Protein AF-A0A7X7SCV5-F1 (afdb_monomer)

Structure (mmCIF, N/CA/C/O backbone):
data_AF-A0A7X7SCV5-F1
#
_entry.id   AF-A0A7X7SCV5-F1
#
loop_
_atom_site.group_PDB
_atom_site.id
_atom_site.type_symbol
_atom_site.label_atom_id
_atom_site.label_alt_id
_atom_site.label_comp_id
_atom_site.label_asym_id
_atom_site.label_entity_id
_atom_site.label_seq_id
_atom_site.pdbx_PDB_ins_code
_atom_site.Cartn_x
_atom_site.Cartn_y
_atom_site.Cartn_z
_atom_site.occupancy
_atom_site.B_iso_or_equiv
_atom_site.auth_seq_id
_atom_site.auth_comp_id
_atom_site.auth_asym_id
_atom_site.auth_atom_id
_atom_site.pdbx_PDB_model_num
ATOM 1 N N . MET A 1 1 ? -14.584 -13.475 1.619 1.00 72.88 1 MET A N 1
ATOM 2 C CA . MET A 1 1 ? -13.646 -14.195 2.523 1.00 72.88 1 MET A CA 1
ATOM 3 C C . MET A 1 1 ? -12.379 -13.373 2.553 1.00 72.88 1 MET A C 1
ATOM 5 O O . MET A 1 1 ? -11.887 -13.022 1.484 1.00 72.88 1 MET A O 1
ATOM 9 N N . ALA A 1 2 ? -11.896 -13.037 3.749 1.00 85.56 2 ALA A N 1
ATOM 10 C CA . ALA A 1 2 ? -10.745 -12.159 3.910 1.00 85.56 2 ALA A CA 1
ATOM 11 C C . ALA A 1 2 ? -9.476 -12.761 3.288 1.00 85.56 2 ALA A C 1
ATOM 13 O O . ALA A 1 2 ? -9.179 -13.942 3.472 1.00 85.56 2 ALA A O 1
ATOM 14 N N . LEU A 1 3 ? -8.736 -11.928 2.558 1.00 94.31 3 LEU A N 1
ATOM 15 C CA . LEU A 1 3 ? -7.396 -12.230 2.064 1.00 94.31 3 LEU A CA 1
ATOM 16 C C . LEU A 1 3 ? -6.384 -12.162 3.212 1.00 94.31 3 LEU A C 1
ATOM 18 O O . LEU A 1 3 ? -5.564 -13.065 3.370 1.00 94.31 3 LEU A O 1
ATOM 22 N N . LEU A 1 4 ? -6.481 -11.109 4.027 1.00 96.94 4 LEU A N 1
ATOM 23 C CA . LEU A 1 4 ? -5.632 -10.849 5.186 1.00 96.94 4 LEU A CA 1
ATOM 24 C C . LEU A 1 4 ? -6.510 -10.444 6.373 1.00 96.94 4 LEU A C 1
ATOM 26 O O . LEU A 1 4 ? -7.377 -9.581 6.234 1.00 96.94 4 LEU A O 1
ATOM 30 N N . SER A 1 5 ? -6.281 -11.051 7.532 1.00 97.19 5 SER A N 1
ATOM 31 C CA . SER A 1 5 ? -6.965 -10.725 8.783 1.00 97.19 5 SER A CA 1
ATOM 32 C C . SER A 1 5 ? -5.932 -10.414 9.860 1.00 97.19 5 SER A C 1
ATOM 34 O O . SER A 1 5 ? -5.049 -11.219 10.144 1.00 97.19 5 SER A O 1
ATOM 36 N N . LEU A 1 6 ? -6.029 -9.215 10.418 1.00 97.44 6 LEU A N 1
ATOM 37 C CA . LEU A 1 6 ? -5.270 -8.728 11.561 1.00 97.44 6 LEU A CA 1
ATOM 38 C C . LEU A 1 6 ? -6.205 -8.805 12.766 1.00 97.44 6 LEU A C 1
ATOM 40 O O . LEU A 1 6 ? -7.269 -8.187 12.728 1.00 97.44 6 LEU A O 1
ATOM 44 N N . GLN A 1 7 ? -5.858 -9.569 13.798 1.00 96.88 7 GLN A N 1
ATOM 45 C CA . GLN A 1 7 ? -6.756 -9.859 14.918 1.00 96.88 7 GLN A CA 1
ATOM 46 C C . GLN A 1 7 ? -6.121 -9.435 16.234 1.00 96.88 7 GLN A C 1
ATOM 48 O O . GLN A 1 7 ? -5.096 -9.982 16.631 1.00 96.88 7 GLN A O 1
ATOM 53 N N . GLY A 1 8 ? -6.736 -8.458 16.905 1.00 96.88 8 GLY A N 1
ATOM 54 C CA . GLY A 1 8 ? -6.322 -8.028 18.240 1.00 96.88 8 GLY A CA 1
ATOM 55 C C . GLY A 1 8 ? -4.869 -7.559 18.329 1.00 96.88 8 GLY A C 1
ATOM 56 O O . GLY A 1 8 ? -4.241 -7.763 19.363 1.00 96.88 8 GLY A O 1
ATOM 57 N N . LEU A 1 9 ? -4.323 -6.955 17.266 1.00 97.38 9 LEU A N 1
ATOM 58 C CA . LEU A 1 9 ? -2.904 -6.615 17.206 1.00 97.38 9 LEU A CA 1
ATOM 59 C C . LEU A 1 9 ? -2.513 -5.625 18.301 1.00 97.38 9 LEU A C 1
ATOM 61 O O . LEU A 1 9 ? -3.132 -4.564 18.450 1.00 97.38 9 LEU A O 1
ATOM 65 N N . ARG A 1 10 ? -1.419 -5.937 18.995 1.00 97.12 10 ARG A N 1
ATOM 66 C CA . ARG A 1 10 ? -0.770 -5.039 19.947 1.00 97.12 10 ARG A CA 1
ATOM 67 C C . ARG A 1 10 ? 0.694 -4.846 19.621 1.00 97.12 10 ARG A C 1
ATOM 69 O O . ARG A 1 10 ? 1.432 -5.805 19.414 1.00 97.12 10 ARG A O 1
ATOM 76 N N . VAL A 1 11 ? 1.108 -3.585 19.556 1.00 96.44 11 VAL A N 1
ATOM 77 C CA . VAL A 1 11 ? 2.481 -3.177 19.227 1.00 96.44 11 VAL A CA 1
ATOM 78 C C . VAL A 1 11 ? 2.835 -1.940 20.035 1.00 96.44 11 VAL A C 1
ATOM 80 O O . VAL A 1 11 ? 2.018 -1.029 20.141 1.00 96.44 11 VAL A O 1
ATOM 83 N N . ARG A 1 12 ? 4.055 -1.865 20.565 1.00 94.31 12 ARG A N 1
ATOM 84 C CA . ARG A 1 12 ? 4.610 -0.669 21.218 1.00 94.31 12 ARG A CA 1
ATOM 85 C C . ARG A 1 12 ? 6.096 -0.535 20.894 1.00 94.31 12 ARG A C 1
ATOM 87 O O . ARG A 1 12 ? 6.737 -1.487 20.467 1.00 94.31 12 ARG A O 1
ATOM 94 N N . PHE A 1 13 ? 6.644 0.652 21.123 1.00 89.50 13 PHE A N 1
ATOM 95 C CA . PHE A 1 13 ? 8.082 0.920 21.020 1.00 89.50 13 PHE A CA 1
ATOM 96 C C . PHE A 1 13 ? 8.557 1.589 22.309 1.00 89.50 13 PHE A C 1
ATOM 98 O O . PHE A 1 13 ? 8.974 2.745 22.316 1.00 89.50 13 PHE A O 1
ATOM 105 N N . GLY A 1 14 ? 8.408 0.866 23.421 1.00 84.50 14 GLY A N 1
ATOM 106 C CA . GLY A 1 14 ? 8.465 1.461 24.755 1.00 84.50 14 GLY A CA 1
ATOM 107 C C . GLY A 1 14 ? 7.261 2.375 25.032 1.00 84.50 14 GLY A C 1
ATOM 108 O O . GLY A 1 14 ? 6.602 2.867 24.119 1.00 84.50 14 GLY A O 1
ATOM 109 N N . GLY A 1 15 ? 6.945 2.587 26.309 1.00 85.50 15 GLY A N 1
ATOM 110 C CA . GLY A 1 15 ? 5.800 3.414 26.700 1.00 85.50 15 GLY A CA 1
ATOM 111 C C . GLY A 1 15 ? 4.434 2.791 26.346 1.00 85.50 15 GLY A C 1
ATOM 112 O O . GLY A 1 15 ? 4.292 1.566 26.440 1.00 85.50 15 GLY A O 1
ATOM 113 N N . PRO A 1 16 ? 3.411 3.612 26.021 1.00 89.25 16 PRO A N 1
ATOM 114 C CA . PRO A 1 16 ? 2.053 3.136 25.763 1.00 89.25 16 PRO A CA 1
ATOM 115 C C . PRO A 1 16 ? 1.948 2.336 24.458 1.00 89.25 16 PRO A C 1
ATOM 117 O O . PRO A 1 16 ? 2.801 2.420 23.573 1.00 89.25 16 PRO A O 1
ATOM 120 N N . TRP A 1 17 ? 0.867 1.568 24.335 1.00 92.56 17 TRP A N 1
ATOM 121 C CA . TRP A 1 17 ? 0.546 0.821 23.123 1.00 92.56 17 TRP A CA 1
ATOM 122 C C . TRP A 1 17 ? 0.354 1.758 21.929 1.00 92.56 17 TRP A C 1
ATOM 124 O O . TRP A 1 17 ? -0.457 2.680 21.969 1.00 92.56 17 TRP A O 1
ATOM 134 N N . LEU A 1 18 ? 1.109 1.499 20.862 1.00 95.12 18 LEU A N 1
ATOM 135 C CA . LEU A 1 18 ? 0.939 2.156 19.570 1.00 95.12 18 LEU A CA 1
ATOM 136 C C . LEU A 1 18 ? -0.269 1.570 18.833 1.00 95.12 18 LEU A C 1
ATOM 138 O O . LEU A 1 18 ? -1.064 2.307 18.269 1.00 95.12 18 LEU A O 1
ATOM 142 N N . LEU A 1 19 ? -0.401 0.242 18.868 1.00 96.75 19 LEU A N 1
ATOM 143 C CA . LEU A 1 19 ? -1.605 -0.495 18.491 1.00 96.75 19 LEU A CA 1
ATOM 144 C C . LEU A 1 19 ? -2.103 -1.225 19.743 1.00 96.75 19 LEU A C 1
ATOM 146 O O . LEU A 1 19 ? -1.297 -1.875 20.408 1.00 96.75 19 LEU A O 1
ATOM 150 N N . ASP A 1 20 ? -3.393 -1.117 20.060 1.00 96.50 20 ASP A N 1
ATOM 151 C CA . ASP A 1 20 ? -4.034 -1.734 21.229 1.00 96.50 20 ASP A CA 1
ATOM 152 C C . ASP A 1 20 ? -5.317 -2.469 20.817 1.00 96.50 20 ASP A C 1
ATOM 154 O O . ASP A 1 20 ? -6.411 -1.903 20.808 1.00 96.50 20 ASP A O 1
ATOM 158 N N . GLY A 1 21 ? -5.180 -3.742 20.441 1.00 96.06 21 GLY A N 1
ATOM 159 C CA . GLY A 1 21 ? -6.309 -4.569 20.012 1.00 96.06 21 GLY A CA 1
ATOM 160 C C . GLY A 1 21 ? -6.787 -4.257 18.589 1.00 96.06 21 GLY A C 1
ATOM 161 O O . GLY A 1 21 ? -7.9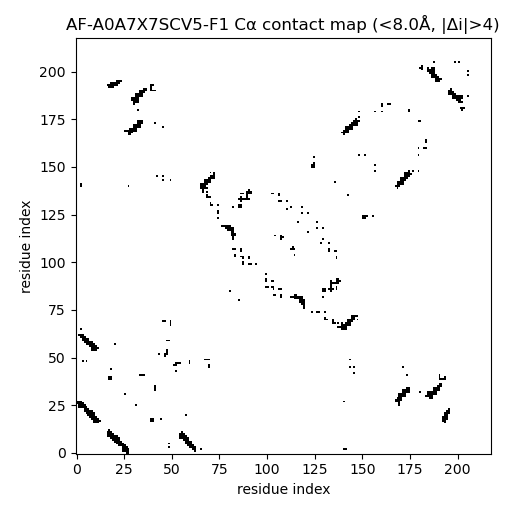44 -4.514 18.248 1.00 96.06 21 GLY A O 1
ATOM 162 N N . ALA A 1 22 ? -5.912 -3.701 17.746 1.00 96.81 22 ALA A N 1
ATOM 163 C CA . ALA A 1 22 ? -6.240 -3.314 16.380 1.00 96.81 22 ALA A CA 1
ATOM 164 C C . ALA A 1 22 ? -6.656 -4.538 15.545 1.00 96.81 22 ALA A C 1
ATOM 166 O O . ALA A 1 22 ? -5.877 -5.470 15.348 1.00 96.81 22 ALA A O 1
ATOM 167 N N . THR A 1 23 ? -7.893 -4.524 15.042 1.00 96.69 23 THR A N 1
ATOM 168 C CA . THR A 1 23 ? -8.464 -5.610 14.235 1.00 96.69 23 THR A CA 1
ATOM 169 C C . THR A 1 23 ? -8.890 -5.085 12.870 1.00 96.69 23 THR A C 1
ATOM 171 O O . THR A 1 23 ? -9.602 -4.085 12.780 1.00 96.69 23 THR A O 1
ATOM 174 N N . LEU A 1 24 ? -8.461 -5.752 11.800 1.00 97.44 24 LEU A N 1
ATOM 175 C CA . LEU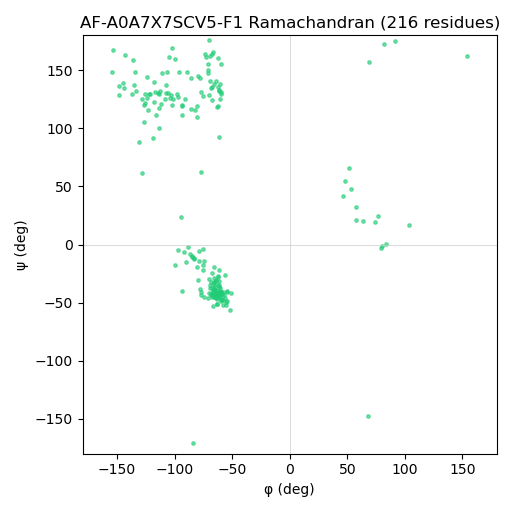 A 1 24 ? -8.760 -5.369 10.423 1.00 97.44 24 LEU A CA 1
ATOM 176 C C . LEU A 1 24 ? -8.839 -6.599 9.524 1.00 97.44 24 LEU A C 1
ATOM 178 O O . LEU A 1 24 ? -7.900 -7.384 9.448 1.00 97.44 24 LEU A O 1
ATOM 182 N N . ASN A 1 25 ? -9.930 -6.710 8.775 1.00 97.31 25 ASN A N 1
ATOM 183 C CA . ASN A 1 25 ? -10.076 -7.688 7.703 1.00 97.31 25 ASN A CA 1
ATOM 184 C C . ASN A 1 25 ? -9.996 -6.972 6.360 1.00 97.31 25 ASN A C 1
ATOM 186 O O . ASN A 1 25 ? -10.704 -5.981 6.164 1.00 97.31 25 ASN A O 1
ATOM 190 N N . ILE A 1 26 ? -9.153 -7.494 5.472 1.00 97.44 26 ILE A N 1
ATOM 191 C CA . ILE A 1 26 ? -8.972 -7.019 4.102 1.00 97.44 26 ILE A CA 1
ATOM 192 C C . ILE A 1 26 ? -9.514 -8.084 3.156 1.00 97.44 26 ILE A C 1
ATOM 194 O O . ILE A 1 26 ? -9.040 -9.225 3.147 1.00 97.44 26 ILE A O 1
ATOM 198 N N . GLU A 1 27 ? -10.495 -7.712 2.349 1.00 96.06 27 GLU A N 1
ATOM 199 C CA . GLU A 1 27 ? -11.122 -8.563 1.344 1.00 96.06 27 GLU A CA 1
ATOM 200 C C . GLU A 1 27 ? -10.668 -8.210 -0.076 1.00 96.06 27 GLU A C 1
ATOM 202 O O . GLU A 1 27 ? -10.131 -7.136 -0.350 1.00 96.06 27 GLU A O 1
ATOM 207 N N . ARG A 1 28 ? -10.869 -9.145 -1.010 1.00 94.50 28 ARG A N 1
ATOM 208 C CA . ARG A 1 28 ? -10.489 -8.958 -2.415 1.00 94.50 28 ARG A CA 1
ATOM 209 C C . ARG A 1 28 ? -11.250 -7.775 -3.023 1.00 94.50 28 ARG A C 1
ATOM 211 O O . ARG A 1 28 ? -12.466 -7.691 -2.892 1.00 94.50 28 ARG A O 1
ATOM 218 N N . GLY A 1 29 ? -10.528 -6.903 -3.725 1.00 94.06 29 GLY A N 1
ATOM 219 C CA . GLY A 1 29 ? -11.090 -5.734 -4.402 1.00 94.06 29 GLY A CA 1
ATOM 220 C C . GLY A 1 29 ? -11.383 -4.539 -3.489 1.00 94.06 29 GLY A C 1
ATOM 221 O O . GLY A 1 29 ? -11.781 -3.488 -3.996 1.00 94.06 29 GLY A O 1
ATOM 222 N N . GLU A 1 30 ? -11.178 -4.655 -2.170 1.00 96.75 30 GLU A N 1
ATOM 223 C CA . GLU A 1 30 ? -11.293 -3.505 -1.271 1.00 96.75 30 GLU A CA 1
ATOM 224 C C . GLU A 1 30 ? -10.158 -2.507 -1.510 1.00 96.75 30 GLU A C 1
ATOM 226 O O . GLU A 1 30 ? -9.000 -2.878 -1.696 1.00 96.75 30 GLU A O 1
ATOM 231 N N . ARG A 1 31 ? -10.489 -1.216 -1.445 1.00 97.88 31 ARG A N 1
ATOM 232 C CA . ARG A 1 31 ? -9.526 -0.114 -1.425 1.00 97.88 31 ARG A CA 1
ATOM 233 C C . ARG A 1 31 ? -9.711 0.638 -0.120 1.00 97.88 31 ARG A C 1
ATOM 235 O O . ARG A 1 31 ? -10.573 1.509 0.001 1.00 97.88 31 ARG A O 1
ATOM 242 N N . ILE A 1 32 ? -8.942 0.228 0.875 1.00 98.31 32 ILE A N 1
ATOM 243 C CA . ILE A 1 32 ? -9.043 0.693 2.251 1.00 98.31 32 ILE A CA 1
ATOM 244 C C . ILE A 1 32 ? -8.075 1.854 2.448 1.00 98.31 32 ILE A C 1
ATOM 246 O O . ILE A 1 32 ? -6.863 1.676 2.321 1.00 98.31 32 ILE A O 1
ATOM 250 N N . CYS A 1 33 ? -8.600 3.027 2.792 1.00 98.06 33 CYS A N 1
ATOM 251 C CA . CYS A 1 33 ? -7.764 4.131 3.247 1.00 98.06 33 CYS A CA 1
ATOM 252 C C . CYS A 1 33 ? -7.626 4.086 4.770 1.00 98.06 33 CYS A C 1
ATOM 254 O O . CYS A 1 33 ? -8.634 4.088 5.477 1.00 98.06 33 CYS A O 1
ATOM 256 N N . LEU A 1 34 ? -6.388 4.064 5.260 1.00 97.81 34 LEU A N 1
ATOM 257 C CA . LEU A 1 34 ? -6.059 4.155 6.675 1.00 97.81 34 LEU A CA 1
ATOM 258 C C . LEU A 1 34 ? -5.787 5.614 7.062 1.00 97.81 34 LEU A C 1
ATOM 260 O O . LEU A 1 34 ? -4.778 6.204 6.668 1.00 97.81 34 LEU A O 1
ATOM 264 N N . LEU A 1 35 ? -6.684 6.174 7.866 1.00 96.31 35 LEU A N 1
ATOM 265 C CA . LEU A 1 35 ? -6.596 7.506 8.451 1.00 96.31 35 LEU A CA 1
ATOM 266 C C . LEU A 1 35 ? -6.100 7.448 9.895 1.00 96.31 35 LEU A C 1
ATOM 268 O O . LEU A 1 35 ? -6.150 6.410 10.544 1.00 96.31 35 LEU A O 1
ATOM 272 N N . GLY A 1 36 ? -5.595 8.578 10.378 1.00 94.50 36 GLY A N 1
ATOM 273 C CA . GLY A 1 36 ? -5.067 8.744 11.731 1.00 94.50 36 GLY A CA 1
ATOM 274 C C . GLY A 1 36 ? -4.032 9.865 11.773 1.00 94.50 36 GLY A C 1
ATOM 275 O O . GLY A 1 36 ? -3.475 10.264 10.739 1.00 94.50 36 GLY A O 1
ATOM 276 N N . ARG A 1 37 ? -3.738 10.382 12.959 1.00 91.88 37 ARG A N 1
ATOM 277 C CA . ARG A 1 37 ? -2.718 11.407 13.203 1.00 91.88 37 ARG A CA 1
ATOM 278 C C . ARG A 1 37 ? -1.312 10.854 12.956 1.00 91.88 37 ARG A C 1
ATOM 280 O O . ARG A 1 37 ? -1.062 9.648 12.835 1.00 91.88 37 ARG A O 1
ATOM 287 N N . ASN A 1 38 ? -0.357 11.764 12.815 1.00 89.69 38 ASN A N 1
ATOM 288 C CA . ASN A 1 38 ? 1.043 11.391 12.643 1.00 89.69 38 ASN A CA 1
ATOM 289 C C . ASN A 1 38 ? 1.584 10.775 13.932 1.00 89.69 38 ASN A C 1
ATOM 291 O O . ASN A 1 38 ? 1.331 11.286 15.018 1.00 89.69 38 ASN A O 1
ATOM 295 N N . GLY A 1 39 ? 2.309 9.664 13.797 1.00 88.31 39 GLY A N 1
ATOM 296 C CA . GLY A 1 39 ? 2.835 8.914 14.938 1.00 88.31 39 GLY A CA 1
ATOM 297 C C . GLY A 1 39 ? 1.863 7.917 15.577 1.00 88.31 39 GLY A C 1
ATOM 298 O O . GLY A 1 39 ? 2.276 7.220 16.490 1.00 88.31 39 GLY A O 1
ATOM 299 N N . GLU A 1 40 ? 0.626 7.771 15.090 1.00 91.94 40 GLU A N 1
ATOM 300 C CA . GLU A 1 40 ? -0.348 6.820 15.669 1.00 91.94 40 GLU A CA 1
ATOM 301 C C . GLU A 1 40 ? -0.141 5.360 15.260 1.00 91.94 40 GLU A C 1
ATOM 303 O O . GLU A 1 40 ? -0.809 4.476 15.775 1.00 91.94 40 GLU A O 1
ATOM 308 N N . GLY A 1 41 ? 0.800 5.086 14.353 1.00 93.56 41 GLY A N 1
ATOM 309 C CA . GLY A 1 41 ? 1.169 3.716 13.997 1.00 93.56 41 GLY A CA 1
ATOM 310 C C . GLY A 1 41 ? 0.630 3.211 12.665 1.00 93.56 41 GLY A C 1
ATOM 311 O O . GLY A 1 41 ? 0.716 2.014 12.414 1.00 93.56 41 GLY A O 1
ATOM 312 N N . LYS A 1 42 ? 0.167 4.095 11.773 1.00 95.31 42 LYS A N 1
ATOM 313 C CA . LYS A 1 42 ? -0.268 3.738 10.407 1.00 95.31 42 LYS A CA 1
ATOM 314 C C . LYS A 1 42 ? 0.785 2.915 9.651 1.00 95.31 42 LYS A C 1
ATOM 316 O O . LYS A 1 42 ? 0.537 1.769 9.290 1.00 95.31 42 LYS A O 1
ATOM 321 N N . SER A 1 43 ? 2.003 3.444 9.524 1.00 94.75 43 SER A N 1
ATOM 322 C CA . SER A 1 43 ? 3.131 2.744 8.892 1.00 94.75 43 SER A CA 1
ATOM 323 C C . SER A 1 43 ? 3.503 1.448 9.623 1.00 94.75 43 SER A C 1
ATOM 325 O O . SER A 1 43 ? 3.938 0.476 9.012 1.00 94.75 43 SER A O 1
ATOM 327 N N . THR A 1 44 ? 3.310 1.397 10.945 1.00 95.38 44 THR A N 1
ATOM 328 C CA . THR A 1 44 ? 3.518 0.175 11.734 1.00 95.38 44 THR A CA 1
ATOM 329 C C . THR A 1 44 ? 2.483 -0.890 11.389 1.00 95.38 44 THR A C 1
ATOM 331 O O . THR A 1 44 ? 2.874 -2.025 11.137 1.00 95.38 44 THR A O 1
ATOM 334 N N . LEU A 1 45 ? 1.201 -0.532 11.279 1.00 96.81 45 LEU A N 1
ATOM 335 C CA . LEU A 1 45 ? 0.146 -1.447 10.842 1.00 96.81 45 LEU A CA 1
ATOM 336 C C . LEU A 1 45 ? 0.434 -1.996 9.438 1.00 96.81 45 LEU A C 1
ATOM 338 O O . LEU A 1 45 ? 0.311 -3.199 9.219 1.00 96.81 45 LEU A O 1
ATOM 342 N N . LEU A 1 46 ? 0.888 -1.144 8.510 1.00 96.94 46 LEU A N 1
ATOM 343 C CA . LEU A 1 46 ? 1.289 -1.564 7.162 1.00 96.94 46 LEU A CA 1
ATOM 344 C C . LEU A 1 46 ? 2.463 -2.556 7.197 1.00 96.94 46 LEU A C 1
ATOM 346 O O . LEU A 1 46 ? 2.413 -3.581 6.520 1.00 96.94 46 LEU A O 1
ATOM 350 N N . ARG A 1 47 ? 3.497 -2.308 8.012 1.00 96.25 47 ARG A N 1
ATOM 351 C CA . ARG A 1 47 ? 4.632 -3.240 8.171 1.00 96.25 47 ARG A CA 1
ATOM 352 C C . ARG A 1 47 ? 4.214 -4.576 8.781 1.00 96.25 47 ARG A C 1
ATOM 354 O O . ARG A 1 47 ? 4.704 -5.615 8.336 1.00 96.25 47 ARG A O 1
ATOM 361 N N . VAL A 1 48 ? 3.301 -4.565 9.754 1.00 96.94 48 VAL A N 1
ATOM 362 C CA . VAL A 1 48 ? 2.741 -5.798 10.330 1.00 96.94 48 VAL A CA 1
ATOM 363 C C . VAL A 1 48 ? 1.926 -6.560 9.284 1.00 96.94 48 VAL A C 1
ATOM 365 O O . VAL A 1 48 ? 2.148 -7.752 9.086 1.00 96.94 48 VAL A O 1
ATOM 368 N N . ALA A 1 49 ? 1.069 -5.874 8.522 1.00 96.69 49 ALA A N 1
ATOM 369 C CA . ALA A 1 49 ? 0.310 -6.473 7.422 1.00 96.69 49 ALA A CA 1
ATOM 370 C C . ALA A 1 49 ? 1.229 -7.098 6.352 1.00 96.69 49 ALA A C 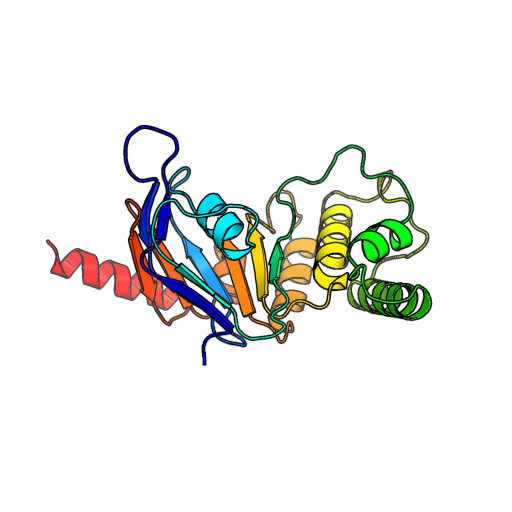1
ATOM 372 O O . ALA A 1 49 ? 1.004 -8.232 5.912 1.00 96.69 49 ALA A O 1
ATOM 373 N N . ALA A 1 50 ? 2.318 -6.405 6.000 1.00 95.44 50 ALA A N 1
ATOM 374 C CA . ALA A 1 50 ? 3.355 -6.891 5.089 1.00 95.44 50 ALA A CA 1
ATOM 375 C C . ALA A 1 50 ? 4.136 -8.093 5.651 1.00 95.44 50 ALA A C 1
ATOM 377 O O . ALA A 1 50 ? 4.739 -8.851 4.896 1.00 95.44 50 ALA A O 1
ATOM 378 N N . GLY A 1 51 ? 4.106 -8.323 6.968 1.00 94.88 51 GLY A N 1
ATOM 379 C CA . GLY A 1 51 ? 4.930 -9.332 7.643 1.00 94.88 51 GLY A CA 1
ATOM 380 C C . GLY A 1 51 ? 6.395 -8.919 7.765 1.00 94.88 51 GLY A C 1
ATOM 381 O O . GLY A 1 51 ? 7.259 -9.766 7.953 1.00 94.88 51 GLY A O 1
ATOM 382 N N . GLN A 1 52 ? 6.674 -7.621 7.643 1.00 94.88 52 GLN A N 1
ATOM 383 C CA . GLN A 1 52 ? 7.992 -7.032 7.891 1.00 94.88 52 GLN A CA 1
ATOM 384 C C . GLN A 1 52 ? 8.228 -6.755 9.381 1.00 94.88 52 GLN A C 1
ATOM 386 O O . GLN A 1 52 ? 9.342 -6.436 9.784 1.00 94.88 52 GLN A O 1
ATOM 391 N N . MET A 1 53 ? 7.175 -6.846 10.193 1.00 94.88 53 MET A N 1
ATOM 392 C CA . MET A 1 53 ? 7.214 -6.677 11.638 1.00 94.88 53 MET A CA 1
ATOM 393 C C . MET A 1 53 ? 6.219 -7.644 12.285 1.00 94.88 53 MET A C 1
ATOM 395 O O . MET A 1 53 ? 5.085 -7.749 11.824 1.00 94.88 53 MET A O 1
ATOM 399 N N . ALA A 1 54 ? 6.630 -8.337 13.346 1.00 94.50 54 ALA A N 1
ATOM 400 C CA . ALA A 1 54 ? 5.723 -9.146 14.154 1.00 94.50 54 ALA A CA 1
ATOM 401 C C . ALA A 1 54 ? 5.041 -8.274 15.226 1.00 94.50 54 ALA A C 1
ATOM 403 O O . ALA A 1 54 ? 5.691 -7.368 15.761 1.00 94.50 54 ALA A O 1
ATOM 404 N N . PRO A 1 55 ? 3.757 -8.514 15.543 1.00 96.00 55 PRO A N 1
ATOM 405 C CA . PRO A 1 55 ? 3.122 -7.890 16.694 1.00 96.00 55 PRO A CA 1
ATOM 406 C C . PRO A 1 55 ? 3.637 -8.493 18.015 1.00 96.00 55 PRO A C 1
ATOM 408 O O . PRO A 1 55 ? 4.193 -9.589 18.019 1.00 96.00 55 PRO A O 1
ATOM 411 N N . GLU A 1 56 ? 3.449 -7.783 19.133 1.00 96.12 56 GLU A N 1
ATOM 412 C CA . GLU A 1 56 ? 3.704 -8.340 20.474 1.00 96.12 56 GLU A CA 1
ATOM 413 C C . GLU A 1 56 ? 2.573 -9.284 20.908 1.00 96.12 56 GLU A C 1
ATOM 415 O O . GLU A 1 56 ? 2.843 -10.345 21.464 1.00 96.12 56 GLU A O 1
ATOM 420 N N . GLU A 1 57 ? 1.318 -8.919 20.629 1.00 97.12 57 GLU A N 1
ATOM 421 C CA . GLU A 1 57 ? 0.142 -9.777 20.834 1.00 97.12 57 GLU A CA 1
ATOM 422 C C . GLU A 1 57 ? -0.794 -9.700 19.619 1.00 97.12 57 GLU A C 1
ATOM 424 O O . GLU A 1 57 ? -0.779 -8.719 18.867 1.00 97.12 57 GLU A O 1
ATOM 429 N N . GLY A 1 58 ? -1.638 -10.719 19.460 1.00 96.69 58 GLY A N 1
ATOM 430 C CA . GLY A 1 58 ? -2.577 -10.845 18.348 1.00 96.69 58 GLY A CA 1
ATOM 431 C C . GLY A 1 58 ? -2.012 -11.618 17.157 1.00 96.69 58 GLY A C 1
ATOM 432 O O . GLY A 1 58 ? -0.841 -11.997 17.128 1.00 96.69 58 GLY A O 1
ATOM 433 N N . ASP A 1 59 ? -2.865 -11.839 16.160 1.00 96.31 59 ASP A N 1
ATOM 434 C CA . ASP A 1 59 ? -2.597 -12.758 15.055 1.00 96.31 59 ASP A CA 1
ATOM 435 C C . ASP A 1 59 ? -2.709 -12.081 13.688 1.00 96.31 59 ASP A C 1
ATOM 437 O O . ASP A 1 59 ? -3.577 -11.239 13.437 1.00 96.31 59 ASP A O 1
ATOM 441 N N . VAL A 1 60 ? -1.837 -12.498 12.767 1.00 97.00 60 VAL A N 1
ATOM 442 C CA . VAL A 1 60 ? -1.890 -12.129 11.347 1.00 97.00 60 VAL A CA 1
ATOM 443 C C . VAL A 1 60 ? -2.210 -13.383 10.540 1.00 97.00 60 VAL A C 1
ATOM 445 O O . VAL A 1 60 ? -1.338 -14.204 10.259 1.00 97.00 60 VAL A O 1
ATOM 448 N N . VAL A 1 61 ? -3.473 -13.530 10.146 1.00 96.50 61 VAL A N 1
ATOM 449 C CA . VAL A 1 61 ? -3.968 -14.679 9.382 1.00 96.50 61 VAL A CA 1
ATOM 450 C C . VAL A 1 61 ? -3.996 -14.337 7.894 1.00 96.50 61 VAL A C 1
ATOM 452 O O . VAL A 1 61 ? -4.586 -13.340 7.477 1.00 96.50 61 VAL A O 1
ATOM 455 N N . ARG A 1 62 ? -3.365 -15.182 7.076 1.00 96.06 62 ARG A N 1
ATOM 456 C CA . ARG A 1 62 ? -3.232 -15.007 5.622 1.00 96.06 62 ARG A CA 1
ATOM 457 C C . ARG A 1 62 ? -3.921 -16.142 4.878 1.00 96.06 62 ARG A C 1
ATOM 459 O O . ARG A 1 62 ? -3.789 -17.304 5.263 1.00 96.06 62 ARG A O 1
ATOM 466 N N . ALA A 1 63 ? -4.603 -15.822 3.782 1.00 95.12 63 ALA A N 1
ATOM 467 C CA . ALA A 1 63 ? -5.048 -16.835 2.831 1.00 95.12 63 ALA A CA 1
ATOM 468 C C . ALA A 1 63 ? -3.845 -17.609 2.246 1.00 95.12 63 ALA A C 1
ATOM 470 O O . ALA A 1 63 ? -2.716 -17.110 2.208 1.00 95.12 63 ALA A O 1
ATOM 471 N N . ARG A 1 64 ? -4.071 -18.845 1.780 1.00 91.62 64 ARG A N 1
ATOM 472 C CA . ARG A 1 64 ? -3.001 -19.647 1.160 1.00 91.62 64 ARG A CA 1
ATOM 473 C C . ARG A 1 64 ? -2.454 -18.939 -0.077 1.00 91.62 64 ARG A C 1
ATOM 475 O O . ARG A 1 64 ? -3.233 -18.444 -0.885 1.00 91.62 64 ARG A O 1
ATOM 482 N N . ASN A 1 65 ? -1.131 -18.961 -0.234 1.00 89.31 65 ASN A N 1
ATOM 483 C CA . ASN A 1 65 ? -0.404 -18.359 -1.358 1.00 89.31 65 ASN A CA 1
ATOM 484 C C . ASN A 1 65 ? -0.655 -16.851 -1.552 1.00 89.31 65 ASN A C 1
ATOM 486 O O . ASN A 1 65 ? -0.429 -16.343 -2.647 1.00 89.31 65 ASN A O 1
ATOM 490 N N . LEU A 1 66 ? -1.106 -16.144 -0.509 1.00 94.50 66 LEU A N 1
ATOM 491 C CA . LEU A 1 66 ? -1.375 -14.712 -0.575 1.00 94.50 66 LEU A CA 1
ATOM 492 C C . LEU A 1 66 ? -0.094 -13.919 -0.863 1.00 94.50 66 LEU A C 1
ATOM 494 O O . LEU A 1 66 ? 0.824 -13.898 -0.038 1.00 94.50 66 LEU A O 1
ATOM 498 N N . GLY A 1 67 ? -0.067 -13.207 -1.989 1.00 94.50 67 GLY A N 1
ATOM 499 C CA . GLY A 1 67 ? 0.975 -12.225 -2.274 1.00 94.50 67 GLY A CA 1
ATOM 500 C C . GLY A 1 67 ? 0.663 -10.888 -1.604 1.00 94.50 67 GLY A C 1
ATOM 501 O O . GLY A 1 67 ? -0.313 -10.235 -1.961 1.00 94.50 67 GLY A O 1
ATOM 502 N N . VAL A 1 68 ? 1.495 -10.445 -0.661 1.00 96.50 68 VAL A N 1
ATOM 503 C CA . VAL A 1 68 ? 1.412 -9.090 -0.086 1.00 96.50 68 VAL A CA 1
ATOM 504 C C . VAL A 1 68 ? 2.670 -8.333 -0.473 1.00 96.50 68 VAL 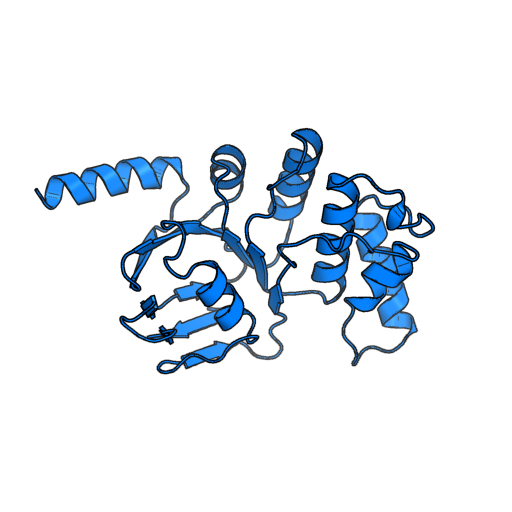A C 1
ATOM 506 O O . VAL A 1 68 ? 3.777 -8.846 -0.321 1.00 96.50 68 VAL A O 1
ATOM 509 N N . SER A 1 69 ? 2.527 -7.119 -0.992 1.00 96.31 69 SER A N 1
ATOM 510 C CA . SER A 1 69 ? 3.675 -6.273 -1.328 1.00 96.31 69 SER A CA 1
ATOM 511 C C . SER A 1 69 ? 3.452 -4.853 -0.849 1.00 96.31 69 SER A C 1
ATOM 513 O O . SER A 1 69 ? 2.360 -4.303 -0.969 1.00 96.31 69 SER A O 1
ATOM 515 N N . ILE A 1 70 ? 4.505 -4.276 -0.278 1.00 95.88 70 ILE A N 1
ATOM 516 C CA . ILE A 1 70 ? 4.514 -2.916 0.244 1.00 95.88 70 ILE A CA 1
ATOM 517 C C . ILE A 1 70 ? 5.446 -2.063 -0.595 1.00 95.88 70 ILE A C 1
ATOM 519 O O . ILE A 1 70 ? 6.594 -2.433 -0.851 1.00 95.88 70 ILE A O 1
ATOM 523 N N . MET A 1 71 ? 4.936 -0.917 -1.023 1.00 94.12 71 MET A N 1
ATOM 524 C CA . MET A 1 71 ? 5.728 0.055 -1.748 1.00 94.12 71 MET A CA 1
ATOM 525 C C . MET A 1 71 ? 6.634 0.817 -0.771 1.00 94.12 71 MET A C 1
ATOM 527 O O . MET A 1 71 ? 6.141 1.327 0.239 1.00 94.12 71 MET A O 1
ATOM 531 N N . PRO A 1 72 ? 7.942 0.950 -1.054 1.00 87.25 72 PRO A N 1
ATOM 532 C CA . PRO A 1 72 ? 8.825 1.774 -0.240 1.00 87.25 72 PRO A CA 1
ATOM 533 C C . PRO A 1 72 ? 8.368 3.238 -0.210 1.00 87.25 72 PRO A C 1
ATOM 535 O O . PRO A 1 72 ? 8.153 3.859 -1.255 1.00 87.25 72 PRO A O 1
ATOM 538 N N . GLN A 1 73 ? 8.267 3.804 0.995 1.00 83.19 73 GLN A N 1
ATOM 539 C CA . GLN A 1 73 ? 7.871 5.201 1.193 1.00 83.19 73 GLN A CA 1
ATOM 540 C C . GLN A 1 73 ? 8.933 6.180 0.664 1.00 83.19 73 GLN A C 1
ATOM 542 O O . GLN A 1 73 ? 8.599 7.216 0.086 1.00 83.19 73 GLN A O 1
ATOM 547 N N . VAL A 1 74 ? 10.216 5.845 0.828 1.00 84.69 74 VAL A N 1
ATOM 548 C CA . VAL A 1 74 ? 11.345 6.678 0.397 1.00 84.69 74 VAL A CA 1
ATOM 549 C C . VAL A 1 74 ? 11.856 6.196 -0.953 1.00 84.69 74 VAL A C 1
ATOM 551 O O . VAL A 1 74 ? 12.137 5.012 -1.133 1.00 84.69 74 VAL A O 1
ATOM 554 N N . VAL A 1 75 ? 12.006 7.131 -1.891 1.00 81.88 75 VAL A N 1
ATOM 555 C CA . VAL A 1 75 ? 12.720 6.888 -3.145 1.00 81.88 75 VAL A CA 1
ATOM 556 C C . VAL A 1 75 ? 14.222 6.998 -2.867 1.00 81.88 75 VAL A C 1
ATOM 558 O O . VAL A 1 75 ? 14.658 8.074 -2.456 1.00 81.88 75 VAL A O 1
ATOM 561 N N . PRO A 1 76 ? 15.025 5.937 -3.074 1.00 82.31 76 PRO A N 1
ATOM 562 C CA . PRO A 1 76 ? 16.473 6.029 -2.912 1.00 82.31 76 PRO A CA 1
ATOM 563 C C . PRO A 1 76 ? 17.059 7.084 -3.858 1.00 82.31 76 PRO A C 1
ATOM 565 O O . PRO A 1 76 ? 16.744 7.099 -5.052 1.00 82.31 76 PRO A O 1
ATOM 568 N N . LEU A 1 77 ? 17.899 7.979 -3.331 1.00 73.88 77 LEU A N 1
ATOM 569 C CA . LEU A 1 77 ? 18.550 9.028 -4.129 1.00 73.88 77 LEU A CA 1
ATOM 570 C C . LEU A 1 77 ? 19.522 8.433 -5.156 1.00 73.88 77 LEU A C 1
ATOM 572 O O . LEU A 1 77 ? 19.672 8.963 -6.255 1.00 73.88 77 LEU A O 1
ATOM 576 N N . ASP A 1 78 ? 20.130 7.308 -4.800 1.00 78.25 78 ASP A N 1
ATOM 577 C CA . ASP A 1 78 ? 21.104 6.529 -5.555 1.00 78.25 78 ASP A CA 1
ATOM 578 C C . ASP A 1 78 ? 20.462 5.386 -6.356 1.00 78.25 78 ASP A C 1
ATOM 580 O O . ASP A 1 78 ? 21.127 4.401 -6.683 1.00 78.25 78 ASP A O 1
ATOM 584 N N . LEU A 1 79 ? 19.171 5.496 -6.694 1.00 81.50 79 LEU A N 1
ATOM 585 C CA . LEU A 1 79 ? 18.498 4.526 -7.557 1.00 81.50 79 LEU A CA 1
ATOM 586 C C . LEU A 1 79 ? 19.172 4.495 -8.945 1.00 81.50 79 LEU A C 1
ATOM 588 O O . LEU A 1 79 ? 18.846 5.284 -9.829 1.00 81.50 79 LEU A O 1
ATOM 592 N N . ALA A 1 80 ? 20.135 3.590 -9.109 1.00 87.25 80 ALA A N 1
ATOM 593 C CA . ALA A 1 80 ? 20.970 3.435 -10.301 1.00 87.25 80 ALA A CA 1
ATOM 594 C C . ALA A 1 80 ? 20.528 2.248 -11.172 1.00 87.25 80 ALA A C 1
ATOM 596 O O . ALA A 1 80 ? 19.770 1.404 -10.705 1.00 87.25 80 ALA A O 1
ATOM 597 N N . GLY A 1 81 ? 21.041 2.115 -12.391 1.00 93.06 81 GLY A N 1
ATOM 598 C CA . GLY A 1 81 ? 20.758 0.973 -13.263 1.00 93.06 81 GLY A CA 1
ATOM 599 C C . GLY A 1 81 ? 19.437 1.102 -14.017 1.00 93.06 81 GLY A C 1
ATOM 600 O O . GLY A 1 81 ? 18.637 2.017 -13.781 1.00 93.06 81 GLY A O 1
ATOM 601 N N . SER A 1 82 ? 19.207 0.164 -14.935 1.00 96.44 82 SER A N 1
ATOM 602 C CA . SER A 1 82 ? 18.077 0.255 -15.853 1.00 96.44 82 SER A CA 1
ATOM 603 C C . SER A 1 82 ? 16.740 0.023 -15.148 1.00 96.44 82 SER A C 1
ATOM 605 O O . SER A 1 82 ? 16.639 -0.735 -14.175 1.00 96.44 82 SER A O 1
ATOM 607 N N . VAL A 1 83 ? 15.678 0.643 -15.668 1.00 96.56 83 VAL A N 1
ATOM 608 C CA . VAL A 1 83 ? 14.298 0.380 -15.226 1.00 96.56 83 VAL A CA 1
ATOM 609 C C . VAL A 1 83 ? 14.000 -1.119 -15.243 1.00 96.56 83 VAL A C 1
ATOM 611 O O . VAL A 1 83 ? 13.411 -1.640 -14.295 1.00 96.56 83 VAL A O 1
ATOM 614 N N . ARG A 1 84 ? 14.443 -1.830 -16.286 1.00 97.00 84 ARG A N 1
ATOM 615 C CA . ARG A 1 84 ? 14.271 -3.282 -16.412 1.00 97.00 84 ARG A CA 1
ATOM 616 C C . ARG A 1 84 ? 14.822 -4.037 -15.212 1.00 97.00 84 ARG A C 1
ATOM 618 O O . ARG A 1 84 ? 14.110 -4.866 -14.648 1.00 97.00 84 ARG A O 1
ATOM 625 N N . ASP A 1 85 ? 16.049 -3.726 -14.809 1.00 95.62 85 ASP A N 1
ATOM 626 C CA . ASP A 1 85 ? 16.715 -4.411 -13.703 1.00 95.62 85 ASP A CA 1
ATOM 627 C C . ASP A 1 85 ? 15.970 -4.162 -12.392 1.00 95.62 85 ASP A C 1
ATOM 629 O O . ASP A 1 85 ? 15.662 -5.104 -11.659 1.00 95.62 85 ASP A O 1
ATOM 633 N N . ARG A 1 86 ? 15.565 -2.910 -12.142 1.00 95.12 86 ARG A N 1
ATOM 634 C CA . ARG A 1 86 ? 14.821 -2.536 -10.929 1.00 95.12 86 ARG A CA 1
ATOM 635 C C . ARG A 1 86 ? 13.443 -3.160 -10.845 1.00 95.12 86 ARG A C 1
ATOM 637 O O . ARG A 1 86 ? 13.034 -3.569 -9.761 1.00 95.12 86 ARG A O 1
ATOM 644 N N . VAL A 1 87 ? 12.727 -3.267 -11.958 1.00 96.56 87 VAL A N 1
ATOM 645 C CA . VAL A 1 87 ? 11.434 -3.961 -11.965 1.00 96.56 87 VAL A CA 1
ATOM 646 C C . VAL A 1 87 ? 11.640 -5.465 -11.776 1.00 96.56 87 VAL A C 1
ATOM 648 O O . VAL A 1 87 ? 10.944 -6.084 -10.970 1.00 96.56 87 VAL A O 1
ATOM 651 N N . ARG A 1 88 ? 12.645 -6.056 -12.433 1.00 96.38 88 ARG A N 1
ATOM 652 C CA . ARG A 1 88 ? 12.982 -7.480 -12.301 1.00 96.38 88 ARG A CA 1
ATOM 653 C C . ARG A 1 88 ? 13.398 -7.865 -10.879 1.00 96.38 88 ARG A C 1
ATOM 655 O O . ARG A 1 88 ? 13.061 -8.962 -10.431 1.00 96.38 88 ARG A O 1
ATOM 662 N N . GLU A 1 89 ? 14.075 -6.988 -10.141 1.00 94.69 89 GLU A N 1
ATOM 663 C CA . GLU A 1 89 ? 14.393 -7.182 -8.715 1.00 94.69 89 GLU A CA 1
ATOM 664 C C . GLU A 1 89 ? 13.148 -7.422 -7.845 1.00 94.69 89 GLU A C 1
ATOM 666 O O . GLU A 1 89 ? 13.259 -8.047 -6.794 1.00 94.69 89 GLU A O 1
ATOM 671 N N . GLY A 1 90 ? 11.977 -6.927 -8.255 1.00 94.19 90 GLY A N 1
ATOM 672 C CA . GLY A 1 90 ? 10.721 -7.096 -7.522 1.00 94.19 90 GLY A CA 1
ATOM 673 C C . GLY A 1 90 ? 9.951 -8.381 -7.834 1.00 94.19 90 GLY A C 1
ATOM 674 O O . GLY A 1 90 ? 8.963 -8.676 -7.170 1.00 94.19 90 GLY A O 1
ATOM 675 N N . THR A 1 91 ? 10.377 -9.149 -8.838 1.00 96.19 91 THR A N 1
ATOM 676 C CA . THR A 1 91 ? 9.750 -10.438 -9.176 1.00 96.19 91 THR A CA 1
ATOM 677 C C . THR A 1 91 ? 10.043 -11.499 -8.116 1.00 96.19 91 THR A C 1
ATOM 679 O O . THR A 1 91 ? 11.053 -11.424 -7.411 1.00 96.19 91 THR A O 1
ATOM 682 N N . ARG A 1 92 ? 9.172 -12.508 -8.005 1.00 93.00 92 ARG A N 1
ATOM 683 C CA . ARG A 1 92 ? 9.336 -13.565 -7.003 1.00 93.00 92 ARG A CA 1
ATOM 684 C C . ARG A 1 92 ? 10.592 -14.394 -7.280 1.00 93.00 92 ARG A C 1
ATOM 686 O O . ARG A 1 92 ? 10.892 -14.718 -8.430 1.00 93.00 92 ARG A O 1
ATOM 693 N N . THR A 1 93 ? 11.346 -14.721 -6.236 1.00 91.19 93 THR A N 1
ATOM 694 C CA . THR A 1 93 ? 12.661 -15.367 -6.378 1.00 91.19 93 THR A CA 1
ATOM 695 C C . THR A 1 93 ? 12.571 -16.843 -6.742 1.00 91.19 93 THR A C 1
ATOM 697 O O . THR A 1 93 ? 13.530 -17.391 -7.274 1.00 91.19 93 THR A O 1
ATOM 700 N N . GLU A 1 94 ? 11.435 -17.481 -6.462 1.00 93.12 94 GLU A N 1
ATOM 701 C CA . GLU A 1 94 ? 11.144 -18.868 -6.825 1.00 93.12 94 GLU A CA 1
ATOM 702 C C . GLU A 1 94 ? 10.834 -19.055 -8.317 1.00 93.12 94 GLU A C 1
ATOM 704 O O . GLU A 1 94 ? 10.819 -20.185 -8.801 1.00 93.12 94 GLU A O 1
ATOM 709 N N . TRP A 1 95 ? 10.579 -17.970 -9.054 1.00 94.44 95 TRP A N 1
ATOM 710 C CA . TRP A 1 95 ? 10.360 -18.030 -10.495 1.00 94.44 95 TRP A CA 1
ATOM 711 C C . TRP A 1 95 ? 11.684 -18.180 -11.245 1.00 94.44 95 TRP A C 1
ATOM 713 O O . TRP A 1 95 ? 12.695 -17.569 -10.887 1.00 94.44 95 TRP A O 1
ATOM 723 N N . ASP A 1 96 ? 11.673 -18.952 -12.333 1.00 96.25 96 ASP A N 1
ATOM 724 C CA . ASP A 1 96 ? 12.832 -19.034 -13.221 1.00 96.25 96 ASP A CA 1
ATOM 725 C C . ASP A 1 96 ? 13.102 -17.699 -13.943 1.00 96.25 96 ASP A C 1
ATOM 727 O O . ASP A 1 96 ? 12.274 -16.783 -13.953 1.00 96.25 96 ASP A O 1
ATOM 731 N N . SER A 1 97 ? 14.287 -17.566 -14.551 1.00 95.56 97 SER A N 1
ATOM 732 C CA . SER A 1 97 ? 14.683 -16.301 -15.186 1.00 95.56 97 SER A CA 1
ATOM 733 C C . SER A 1 97 ? 13.708 -15.861 -16.272 1.00 95.56 97 SER A C 1
ATOM 735 O O . SER A 1 97 ? 13.386 -14.680 -16.338 1.00 95.56 97 SER A O 1
ATOM 737 N N . TRP A 1 98 ? 13.215 -16.791 -17.091 1.00 95.88 98 TRP A N 1
ATOM 738 C CA . TRP A 1 98 ? 12.339 -16.459 -18.209 1.00 95.88 98 TRP A CA 1
ATOM 739 C C . TRP A 1 98 ? 10.991 -15.906 -17.729 1.00 95.88 98 TRP A C 1
ATOM 741 O O . TRP A 1 98 ? 10.529 -14.881 -18.241 1.00 95.88 98 TRP A O 1
ATOM 751 N N . HIS A 1 99 ? 10.391 -16.520 -16.706 1.00 96.12 99 HIS A N 1
ATOM 752 C CA . HIS A 1 99 ? 9.164 -16.018 -16.084 1.00 96.12 99 HIS A CA 1
ATOM 753 C C . HIS A 1 99 ? 9.380 -14.636 -15.462 1.00 96.12 99 HIS A C 1
ATOM 755 O O . HIS A 1 99 ? 8.550 -13.742 -15.642 1.00 96.12 99 HIS A O 1
ATOM 761 N N . ARG A 1 100 ? 10.512 -14.429 -14.777 1.00 97.19 100 ARG A N 1
ATOM 762 C CA . ARG A 1 100 ? 10.863 -13.130 -14.179 1.00 97.19 100 ARG A CA 1
ATOM 763 C C . ARG A 1 100 ? 11.029 -12.041 -15.237 1.00 97.19 100 ARG A C 1
ATOM 765 O O . ARG A 1 100 ? 10.479 -10.954 -15.073 1.00 97.19 100 ARG A O 1
ATOM 772 N N . ASP A 1 101 ? 11.732 -12.333 -16.327 1.00 96.12 101 ASP A N 1
ATOM 773 C CA . ASP A 1 101 ? 11.952 -11.388 -17.428 1.00 96.12 101 ASP A CA 1
ATOM 774 C C . ASP A 1 101 ? 10.632 -11.034 -18.127 1.00 96.12 101 ASP A C 1
ATOM 776 O O . ASP A 1 101 ? 10.337 -9.860 -18.363 1.00 96.12 101 ASP A O 1
ATOM 780 N N . THR A 1 102 ? 9.791 -12.040 -18.378 1.00 96.69 102 THR A N 1
ATOM 781 C CA . THR A 1 102 ? 8.471 -11.866 -19.003 1.00 96.69 102 THR A CA 1
ATOM 782 C C . THR A 1 102 ? 7.541 -11.029 -18.126 1.00 96.69 102 THR A C 1
ATOM 784 O O . THR A 1 102 ? 6.903 -10.091 -18.612 1.00 96.69 102 THR A O 1
ATOM 787 N N . GLN A 1 103 ? 7.484 -11.317 -16.822 1.00 97.00 103 GLN A N 1
ATOM 788 C CA . GLN A 1 103 ? 6.664 -10.552 -15.884 1.00 97.00 103 GLN A CA 1
ATOM 789 C C . GLN A 1 103 ? 7.170 -9.115 -15.738 1.00 97.00 103 GLN A C 1
ATOM 791 O O . GLN A 1 103 ? 6.367 -8.183 -15.764 1.00 97.00 103 GLN A O 1
ATOM 796 N N . ALA A 1 104 ? 8.486 -8.909 -15.632 1.00 96.88 104 ALA A N 1
ATOM 797 C CA . ALA A 1 104 ? 9.059 -7.569 -15.564 1.00 96.88 104 ALA A CA 1
ATOM 798 C C . ALA A 1 104 ? 8.697 -6.754 -16.812 1.00 96.88 104 ALA A C 1
ATOM 800 O O . ALA A 1 104 ? 8.205 -5.634 -16.687 1.00 96.88 104 ALA A O 1
ATOM 801 N N . GLN A 1 105 ? 8.846 -7.332 -18.008 1.00 96.88 105 GLN A N 1
ATOM 802 C CA . GLN A 1 105 ? 8.493 -6.664 -19.260 1.00 96.88 105 GLN A CA 1
ATOM 803 C C . GLN A 1 105 ? 6.999 -6.322 -19.336 1.00 96.88 105 GLN A C 1
ATOM 805 O O . GLN A 1 105 ? 6.648 -5.210 -19.730 1.00 96.88 105 GLN A O 1
ATOM 810 N N . LYS A 1 106 ? 6.121 -7.238 -18.909 1.00 96.50 106 LYS A N 1
ATOM 811 C CA . LYS A 1 106 ? 4.672 -6.996 -18.826 1.00 96.50 106 LYS A CA 1
ATOM 812 C C . LYS A 1 106 ? 4.355 -5.797 -17.933 1.00 96.50 106 LYS A C 1
ATOM 814 O O . LYS A 1 106 ? 3.569 -4.937 -18.329 1.00 96.50 106 LYS A O 1
ATOM 819 N N . ILE A 1 107 ? 4.955 -5.731 -16.743 1.00 96.50 107 ILE A N 1
ATOM 820 C CA . ILE A 1 107 ? 4.720 -4.627 -15.808 1.00 96.50 107 ILE A CA 1
ATOM 821 C C . ILE A 1 107 ? 5.303 -3.317 -16.341 1.00 96.50 107 ILE A C 1
ATOM 823 O O . ILE A 1 107 ? 4.619 -2.305 -16.288 1.00 96.50 107 ILE A O 1
ATOM 827 N N . ILE A 1 108 ? 6.505 -3.318 -16.919 1.00 96.25 108 ILE A N 1
ATOM 828 C CA . ILE A 1 108 ? 7.109 -2.123 -17.538 1.00 96.25 108 ILE A CA 1
ATOM 829 C C . ILE A 1 108 ? 6.185 -1.538 -18.611 1.00 96.25 108 ILE A C 1
ATOM 831 O O . ILE A 1 108 ? 5.921 -0.337 -18.601 1.00 96.25 108 ILE A O 1
ATOM 835 N N . SER A 1 109 ? 5.635 -2.387 -19.483 1.00 95.44 109 SER A N 1
ATOM 836 C CA . SER A 1 109 ? 4.681 -1.963 -20.512 1.00 95.44 109 SER A CA 1
ATOM 837 C C . SER A 1 109 ? 3.364 -1.452 -19.921 1.00 95.44 109 SER A C 1
ATOM 839 O O . SER A 1 109 ? 2.844 -0.442 -20.381 1.00 95.44 109 SER A O 1
ATOM 841 N N . LEU A 1 110 ? 2.836 -2.100 -18.877 1.00 93.00 110 LEU A N 1
ATOM 842 C CA . LEU A 1 110 ? 1.631 -1.641 -18.172 1.00 93.00 110 LEU A CA 1
ATOM 843 C C . LEU A 1 110 ? 1.834 -0.279 -17.488 1.00 93.00 110 LEU A C 1
ATOM 845 O O . LEU A 1 110 ? 0.883 0.485 -17.330 1.00 93.00 110 LEU A O 1
ATOM 849 N N . MET A 1 111 ? 3.065 0.001 -17.064 1.00 92.19 111 MET A N 1
ATOM 850 C CA . MET A 1 111 ? 3.448 1.214 -16.347 1.00 92.19 111 MET A CA 1
ATOM 851 C C . MET A 1 111 ? 3.843 2.372 -17.272 1.00 92.19 111 MET A C 1
ATOM 853 O O . MET A 1 111 ? 4.131 3.456 -16.767 1.00 92.19 111 MET A O 1
ATOM 857 N N . ASP A 1 112 ? 3.840 2.150 -18.592 1.00 91.94 112 ASP A N 1
ATOM 858 C CA . ASP A 1 112 ? 4.301 3.108 -19.606 1.00 91.94 112 ASP A CA 1
ATOM 859 C C . ASP A 1 112 ? 5.732 3.607 -19.324 1.00 91.94 112 ASP A C 1
ATOM 861 O O . ASP A 1 112 ? 6.016 4.803 -19.269 1.00 91.94 112 ASP A O 1
ATOM 865 N N . LEU A 1 113 ? 6.634 2.660 -19.043 1.00 94.00 113 LEU A N 1
ATOM 866 C CA . LEU A 1 113 ? 8.035 2.927 -18.719 1.00 94.00 113 LEU A CA 1
ATOM 867 C C . LEU A 1 113 ? 8.970 2.438 -19.830 1.00 94.00 113 LEU A C 1
ATOM 869 O O . LEU A 1 113 ? 8.750 1.395 -20.448 1.00 94.00 113 LEU A O 1
ATOM 873 N N . GLU A 1 114 ? 10.082 3.146 -20.026 1.00 95.62 114 GLU A N 1
ATOM 874 C CA . GLU A 1 114 ? 11.140 2.717 -20.938 1.00 95.62 114 GLU A CA 1
ATOM 875 C C . GLU A 1 114 ? 12.115 1.766 -20.226 1.00 95.62 114 GLU A C 1
ATOM 877 O O . GLU A 1 114 ? 12.813 2.151 -19.291 1.00 95.62 114 GLU A O 1
ATOM 882 N N . ALA A 1 115 ? 12.193 0.511 -20.680 1.00 95.19 115 ALA A N 1
ATOM 883 C CA . ALA A 1 115 ? 12.980 -0.535 -20.020 1.00 95.19 115 ALA A CA 1
ATOM 884 C C . ALA A 1 115 ? 14.492 -0.234 -19.952 1.00 95.19 115 ALA A C 1
ATOM 886 O O . ALA A 1 115 ? 15.157 -0.633 -18.996 1.00 95.19 115 ALA A O 1
ATOM 887 N N . SER A 1 116 ? 15.038 0.422 -20.980 1.00 95.75 116 SER A N 1
ATOM 888 C CA . SER A 1 116 ? 16.455 0.795 -21.101 1.00 95.75 116 SER A CA 1
ATOM 889 C C . SER A 1 116 ? 16.824 2.082 -20.374 1.00 95.75 116 SER A C 1
ATOM 891 O O . SER A 1 116 ? 18.014 2.350 -20.235 1.00 95.75 116 SER A O 1
ATOM 893 N N . ALA A 1 117 ? 15.847 2.876 -19.927 1.00 95.88 117 ALA A N 1
ATOM 894 C CA . ALA A 1 117 ? 16.136 4.137 -19.265 1.00 95.88 117 ALA A CA 1
ATOM 895 C C . ALA A 1 117 ? 16.893 3.904 -17.951 1.00 95.88 117 ALA A C 1
ATOM 897 O O . ALA A 1 117 ? 16.593 2.982 -17.187 1.00 95.88 117 ALA A O 1
ATOM 898 N N . GLU A 1 118 ? 17.864 4.771 -17.682 1.00 95.88 118 GLU A N 1
ATOM 899 C CA . GLU A 1 118 ? 18.593 4.788 -16.419 1.00 95.88 118 GLU A CA 1
ATOM 900 C C . GLU A 1 118 ? 17.730 5.403 -15.320 1.00 95.88 118 GLU A C 1
ATOM 902 O O . GLU A 1 118 ? 17.240 6.524 -15.451 1.00 95.88 118 GLU A O 1
ATOM 907 N N . CYS A 1 119 ? 17.571 4.705 -14.195 1.00 93.62 119 CYS A N 1
ATOM 908 C CA . CYS A 1 119 ? 16.71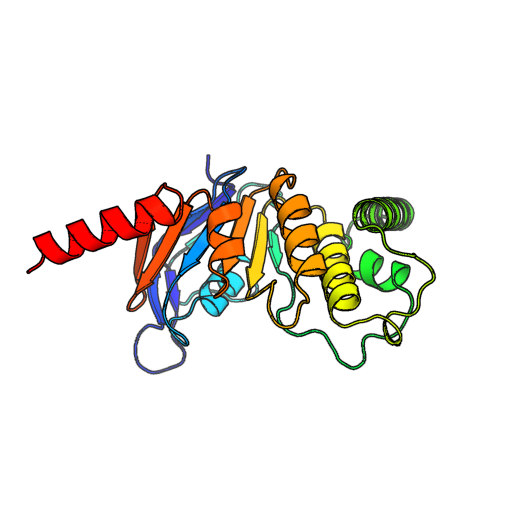8 5.191 -13.109 1.00 93.62 119 CYS A CA 1
ATOM 909 C C . CYS A 1 119 ? 17.208 6.520 -12.520 1.00 93.62 119 CYS A C 1
ATOM 911 O O . CYS A 1 119 ? 16.402 7.308 -12.025 1.00 93.62 119 CYS A O 1
ATOM 913 N N . SER A 1 120 ? 18.512 6.791 -12.585 1.00 91.81 120 SER A N 1
ATOM 914 C CA . SER A 1 120 ? 19.133 7.994 -12.030 1.00 91.81 120 SER A CA 1
ATOM 915 C C . SER A 1 120 ? 18.677 9.276 -12.734 1.00 91.81 120 SER A C 1
ATOM 917 O O . SER A 1 120 ? 18.516 10.297 -12.058 1.00 91.81 120 SER A O 1
ATOM 919 N N . SER A 1 121 ? 18.397 9.213 -14.042 1.00 91.44 121 SER A N 1
ATOM 920 C CA . SER A 1 121 ? 17.981 10.352 -14.876 1.00 91.44 121 SER A CA 1
ATOM 921 C C . SER A 1 121 ? 16.476 10.635 -14.840 1.00 91.44 121 SER A C 1
ATOM 923 O O . SER A 1 121 ? 16.031 11.675 -15.325 1.00 91.44 121 SER A O 1
ATOM 925 N N . LEU A 1 122 ? 15.683 9.738 -14.248 1.00 91.19 122 LEU A N 1
ATOM 926 C CA . LEU A 1 122 ? 14.232 9.875 -14.160 1.00 91.19 122 LEU A CA 1
ATOM 927 C C . LEU A 1 122 ? 13.805 10.986 -13.188 1.00 91.19 122 LEU A C 1
ATOM 929 O O . LEU A 1 122 ? 14.421 11.204 -12.138 1.00 91.19 122 LEU A O 1
ATOM 933 N N . SER A 1 123 ? 12.678 11.635 -13.500 1.00 89.81 123 SER A N 1
ATOM 934 C CA . SER A 1 123 ? 12.010 12.558 -12.577 1.00 89.81 123 SER A CA 1
ATOM 935 C C . SER A 1 123 ? 11.555 11.837 -11.302 1.00 89.81 123 SER A C 1
ATOM 937 O O . SER A 1 123 ? 11.393 10.615 -11.285 1.00 89.81 123 SER A O 1
ATOM 939 N N . GLY A 1 124 ? 11.298 12.586 -10.224 1.00 87.62 124 GLY A N 1
ATOM 940 C CA . GLY A 1 124 ? 10.786 12.010 -8.972 1.00 87.62 124 GLY A CA 1
ATOM 941 C C . GLY A 1 124 ? 9.505 11.189 -9.177 1.00 87.62 124 GLY A C 1
ATOM 942 O O . GLY A 1 124 ? 9.393 10.079 -8.654 1.00 87.62 124 GLY A O 1
ATOM 943 N N . GLY A 1 125 ? 8.592 11.681 -10.023 1.00 88.88 125 GLY A N 1
ATOM 944 C CA . GLY A 1 125 ? 7.375 10.959 -10.389 1.00 88.88 125 GLY A CA 1
ATOM 945 C C . GLY A 1 125 ? 7.644 9.663 -11.145 1.00 88.88 125 GLY A C 1
ATOM 946 O O . GLY A 1 125 ? 7.095 8.621 -10.789 1.00 88.88 125 GLY A O 1
ATOM 947 N N . MET A 1 126 ? 8.561 9.678 -12.113 1.00 91.19 126 MET A N 1
ATOM 948 C CA . MET A 1 126 ? 8.949 8.467 -12.843 1.00 91.19 126 MET A CA 1
ATOM 949 C C . MET A 1 126 ? 9.662 7.452 -11.945 1.00 91.19 126 MET A C 1
ATOM 951 O O . MET A 1 126 ? 9.343 6.267 -12.001 1.00 91.19 126 MET A O 1
ATOM 955 N N . LYS A 1 127 ? 10.537 7.893 -11.033 1.00 91.69 127 LYS A N 1
ATOM 956 C CA . LYS A 1 127 ? 11.150 7.010 -10.023 1.00 91.69 127 LYS A CA 1
ATOM 957 C C . LYS A 1 127 ? 10.090 6.350 -9.137 1.00 91.69 127 LYS A C 1
ATOM 959 O O . LYS A 1 127 ? 10.174 5.154 -8.867 1.00 91.69 127 LYS A O 1
ATOM 964 N N . ARG A 1 128 ? 9.052 7.090 -8.731 1.00 90.75 128 ARG A N 1
ATOM 965 C CA . ARG A 1 128 ? 7.917 6.533 -7.977 1.00 90.75 128 ARG A CA 1
ATOM 966 C C . ARG A 1 128 ? 7.154 5.488 -8.800 1.00 90.75 128 ARG A C 1
ATOM 968 O O . ARG A 1 128 ? 6.833 4.433 -8.256 1.00 90.75 128 ARG A O 1
ATOM 975 N N . ARG A 1 129 ? 6.925 5.722 -10.099 1.00 92.50 129 ARG A N 1
ATOM 976 C CA . ARG A 1 129 ? 6.330 4.712 -10.999 1.00 92.50 129 ARG A CA 1
ATOM 977 C C . ARG A 1 129 ? 7.194 3.459 -11.103 1.00 92.50 129 ARG A C 1
ATOM 979 O O . ARG A 1 129 ? 6.653 2.366 -11.006 1.00 92.50 129 ARG A O 1
ATOM 986 N N . VAL A 1 130 ? 8.518 3.592 -11.208 1.00 94.12 130 VAL A N 1
ATOM 987 C CA . VAL A 1 130 ? 9.450 2.447 -11.200 1.00 94.12 130 VAL A CA 1
ATOM 988 C C . VAL A 1 130 ? 9.360 1.658 -9.890 1.00 94.12 130 VAL A C 1
ATOM 990 O O . VAL A 1 130 ? 9.342 0.430 -9.915 1.00 94.12 130 VAL A O 1
ATOM 993 N N . LEU A 1 131 ? 9.252 2.325 -8.737 1.00 93.31 131 LEU A N 1
ATOM 994 C CA . LEU A 1 131 ? 9.062 1.636 -7.454 1.00 93.31 131 LEU A CA 1
ATOM 995 C C . LEU A 1 131 ? 7.718 0.909 -7.372 1.00 93.31 131 LEU A C 1
ATOM 997 O O . LEU A 1 131 ? 7.658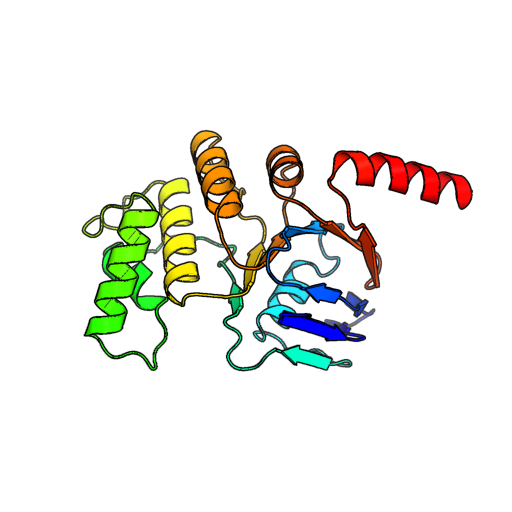 -0.204 -6.847 1.00 93.31 131 LEU A O 1
ATOM 1001 N N . LEU A 1 132 ? 6.649 1.509 -7.898 1.00 94.75 132 LEU A N 1
ATOM 1002 C CA . LEU A 1 132 ? 5.344 0.859 -7.966 1.00 94.75 132 LEU A CA 1
ATOM 1003 C C . LEU A 1 132 ? 5.410 -0.357 -8.901 1.00 94.75 132 LEU A C 1
ATOM 1005 O O . LEU A 1 132 ? 4.991 -1.443 -8.514 1.00 94.75 132 LEU A O 1
ATOM 1009 N N . ALA A 1 133 ? 6.030 -0.206 -10.072 1.00 95.44 133 ALA A N 1
ATOM 1010 C CA . ALA A 1 133 ? 6.284 -1.276 -11.033 1.00 95.44 133 ALA A CA 1
ATOM 1011 C C . ALA A 1 133 ? 7.058 -2.439 -10.393 1.00 95.44 133 ALA A C 1
ATOM 1013 O O . ALA A 1 133 ? 6.632 -3.588 -10.459 1.00 95.44 133 ALA A O 1
ATOM 1014 N N . ARG A 1 134 ? 8.152 -2.139 -9.687 1.00 95.44 134 ARG A N 1
ATOM 1015 C CA . ARG A 1 134 ? 8.911 -3.124 -8.909 1.00 95.44 134 ARG A CA 1
ATOM 1016 C C . ARG A 1 134 ? 8.032 -3.824 -7.871 1.00 95.44 134 ARG A C 1
ATOM 1018 O O . ARG A 1 134 ? 8.103 -5.037 -7.741 1.00 95.44 134 ARG A O 1
ATOM 1025 N N . THR A 1 135 ? 7.190 -3.086 -7.154 1.00 95.38 135 THR A N 1
ATOM 1026 C CA . THR A 1 135 ? 6.295 -3.653 -6.129 1.00 95.38 135 THR A CA 1
ATOM 1027 C C . THR A 1 135 ? 5.241 -4.584 -6.740 1.00 95.38 135 THR A C 1
ATOM 1029 O O . THR A 1 135 ? 4.891 -5.593 -6.141 1.00 95.38 135 THR A O 1
ATOM 1032 N N . LEU A 1 136 ? 4.756 -4.275 -7.943 1.00 96.12 136 LEU A N 1
ATOM 1033 C CA . LEU A 1 136 ? 3.772 -5.077 -8.679 1.00 96.12 136 LEU A CA 1
ATOM 1034 C C . LEU A 1 136 ? 4.385 -6.277 -9.404 1.00 96.12 136 LEU A C 1
ATOM 1036 O O . LEU A 1 136 ? 3.668 -7.210 -9.762 1.00 96.12 136 LEU A O 1
ATOM 1040 N N . ALA A 1 137 ? 5.698 -6.271 -9.633 1.00 96.56 137 ALA A N 1
ATOM 1041 C CA . ALA A 1 137 ? 6.393 -7.348 -10.330 1.00 96.56 137 ALA A CA 1
ATOM 1042 C C . ALA A 1 137 ? 6.288 -8.698 -9.602 1.00 96.56 137 ALA A C 1
ATOM 1044 O O . ALA A 1 137 ? 6.388 -9.739 -10.247 1.00 96.56 137 ALA A O 1
ATOM 1045 N N . SER A 1 138 ? 6.020 -8.693 -8.294 1.00 95.06 138 SER A N 1
ATOM 1046 C CA . SER A 1 138 ? 5.735 -9.884 -7.489 1.00 95.06 138 SER A CA 1
ATOM 1047 C C . SER A 1 138 ? 4.328 -10.462 -7.706 1.00 95.06 138 SER A C 1
ATOM 1049 O O . SER A 1 138 ? 4.021 -11.500 -7.126 1.00 95.06 138 SER A O 1
ATOM 1051 N N . ASP A 1 139 ? 3.475 -9.823 -8.514 1.00 94.81 139 ASP A N 1
ATOM 1052 C CA . ASP A 1 139 ? 2.058 -10.171 -8.704 1.00 94.81 139 ASP A CA 1
ATOM 1053 C C . ASP A 1 139 ? 1.295 -10.298 -7.361 1.00 94.81 139 ASP A C 1
ATOM 1055 O O . ASP A 1 139 ? 0.933 -11.407 -6.948 1.00 94.81 139 ASP A O 1
ATOM 1059 N N . PRO A 1 140 ? 1.138 -9.190 -6.603 1.00 96.25 140 PRO A N 1
ATOM 1060 C CA . PRO A 1 140 ? 0.519 -9.222 -5.281 1.00 96.25 140 PRO A CA 1
ATOM 1061 C C . PRO A 1 140 ? -1.016 -9.267 -5.344 1.00 96.25 140 PRO A C 1
ATOM 1063 O O . PRO A 1 140 ? -1.644 -8.593 -6.158 1.00 96.25 140 PRO A O 1
ATOM 1066 N N . ASP A 1 141 ? -1.633 -9.981 -4.400 1.00 96.69 141 ASP A N 1
ATOM 1067 C CA . ASP A 1 141 ? -3.073 -9.922 -4.120 1.00 96.69 141 ASP A CA 1
ATOM 1068 C C . ASP A 1 141 ? -3.448 -8.699 -3.269 1.00 96.69 141 ASP A C 1
ATOM 1070 O O . ASP A 1 141 ? -4.569 -8.198 -3.367 1.00 96.69 141 ASP A O 1
ATOM 1074 N N . VAL A 1 142 ? -2.528 -8.246 -2.408 1.00 97.81 142 VAL A N 1
ATOM 1075 C CA . VAL A 1 142 ? -2.697 -7.077 -1.534 1.00 97.81 142 VAL A CA 1
ATOM 1076 C C . VAL A 1 142 ? -1.529 -6.118 -1.730 1.00 97.81 142 VAL A C 1
ATOM 1078 O O . VAL A 1 142 ? -0.371 -6.465 -1.477 1.00 97.81 142 VAL A O 1
ATOM 1081 N N . LEU A 1 143 ? -1.847 -4.895 -2.144 1.00 97.88 143 LEU A N 1
ATOM 1082 C CA . LEU A 1 143 ? -0.897 -3.806 -2.319 1.00 97.88 143 LEU A CA 1
ATOM 1083 C C . LEU A 1 143 ? -0.982 -2.837 -1.134 1.00 97.88 143 LEU A C 1
ATOM 1085 O O . LEU A 1 143 ? -2.051 -2.313 -0.822 1.00 97.88 143 LEU A O 1
ATOM 1089 N N . LEU A 1 144 ? 0.153 -2.592 -0.482 1.00 98.06 144 LEU A N 1
ATOM 1090 C CA . LEU A 1 144 ? 0.272 -1.688 0.660 1.00 98.06 144 LEU A CA 1
ATOM 1091 C C . LEU A 1 144 ? 1.021 -0.421 0.243 1.00 98.06 144 LEU A C 1
ATOM 1093 O O . LEU A 1 144 ? 2.140 -0.505 -0.269 1.00 98.06 144 LEU A O 1
ATOM 1097 N N . LEU A 1 145 ? 0.419 0.747 0.464 1.00 96.75 145 LEU A N 1
ATOM 1098 C CA . LEU A 1 145 ? 0.958 2.037 0.025 1.00 96.75 145 LEU A CA 1
ATOM 1099 C C . LEU A 1 145 ? 1.011 3.025 1.193 1.00 96.75 145 LEU A C 1
ATOM 1101 O O . LEU A 1 145 ? -0.010 3.293 1.816 1.00 96.75 145 LEU A O 1
ATOM 1105 N N . ASP A 1 146 ? 2.177 3.604 1.466 1.00 94.62 146 ASP A N 1
ATOM 1106 C CA . ASP A 1 146 ? 2.334 4.620 2.512 1.00 94.62 146 ASP A CA 1
ATOM 1107 C C . ASP A 1 146 ? 2.746 5.957 1.890 1.00 94.62 146 ASP A C 1
ATOM 1109 O O . ASP A 1 146 ? 3.837 6.071 1.327 1.00 94.62 146 ASP A O 1
ATOM 1113 N N . GLU A 1 147 ? 1.846 6.941 1.931 1.00 92.00 147 GLU A N 1
ATOM 1114 C CA . GLU A 1 147 ? 1.985 8.257 1.292 1.00 92.00 147 GLU A CA 1
ATOM 1115 C C . GLU A 1 147 ? 2.436 8.189 -0.186 1.00 92.00 147 GLU A C 1
ATOM 1117 O O . GLU A 1 147 ? 3.430 8.819 -0.574 1.00 92.00 147 GLU A O 1
ATOM 1122 N N . PRO A 1 148 ? 1.722 7.435 -1.052 1.00 91.50 148 PRO A N 1
ATOM 1123 C CA . PRO A 1 148 ? 2.166 7.177 -2.423 1.00 91.50 148 PRO A CA 1
ATOM 1124 C C . PRO A 1 148 ? 2.169 8.431 -3.311 1.00 91.50 148 PRO A C 1
ATOM 1126 O O . PRO A 1 148 ? 2.932 8.495 -4.276 1.00 91.50 148 PRO A O 1
ATOM 1129 N N . THR A 1 149 ? 1.351 9.432 -2.977 1.00 90.94 149 THR A N 1
ATOM 1130 C CA . THR A 1 149 ? 1.211 10.696 -3.715 1.00 90.94 149 THR A CA 1
ATOM 1131 C C . THR A 1 149 ? 2.242 11.751 -3.324 1.00 90.94 149 THR A C 1
ATOM 1133 O O . THR A 1 149 ? 2.381 12.765 -4.006 1.00 90.94 149 THR A O 1
ATOM 1136 N N . ASN A 1 150 ? 2.992 11.537 -2.242 1.00 86.56 150 ASN A N 1
ATOM 1137 C CA . ASN A 1 150 ? 3.904 12.551 -1.741 1.00 86.56 150 ASN A CA 1
ATOM 1138 C C . ASN A 1 150 ? 5.065 12.794 -2.723 1.00 86.56 150 ASN A C 1
ATOM 1140 O O . ASN A 1 150 ? 5.682 11.844 -3.226 1.00 86.56 150 ASN A O 1
ATOM 1144 N N . HIS A 1 151 ? 5.375 14.074 -2.947 1.00 82.69 151 HIS A N 1
ATOM 1145 C CA . HIS A 1 151 ? 6.365 14.575 -3.909 1.00 82.69 151 HIS A CA 1
ATOM 1146 C C . HIS A 1 151 ? 6.056 14.284 -5.391 1.00 82.69 151 HIS A C 1
ATOM 1148 O O . HIS A 1 151 ? 6.968 14.316 -6.220 1.00 82.69 151 HIS A O 1
ATOM 1154 N N . LEU A 1 152 ? 4.793 14.005 -5.732 1.00 86.94 152 LEU A N 1
ATOM 1155 C CA . LEU A 1 152 ? 4.340 13.862 -7.116 1.00 86.94 152 LEU A CA 1
ATOM 1156 C C . LEU A 1 152 ? 3.730 15.156 -7.659 1.00 86.94 152 LEU A C 1
ATOM 1158 O O . LEU A 1 152 ? 3.110 15.925 -6.927 1.00 86.94 152 LEU A O 1
ATOM 1162 N N . ASP A 1 153 ? 3.889 15.363 -8.966 1.00 89.38 153 ASP A N 1
ATOM 1163 C CA . ASP A 1 153 ? 3.084 16.327 -9.710 1.00 89.38 153 ASP A CA 1
ATOM 1164 C C . ASP A 1 153 ? 1.656 15.799 -9.927 1.00 89.38 153 ASP A C 1
ATOM 1166 O O . ASP A 1 153 ? 1.360 14.612 -9.755 1.00 89.38 153 ASP A O 1
ATOM 1170 N N . ILE A 1 154 ? 0.754 16.707 -10.299 1.00 90.38 154 ILE A N 1
ATOM 1171 C CA . ILE A 1 154 ? -0.674 16.410 -10.465 1.00 90.38 154 ILE A CA 1
ATOM 1172 C C . ILE A 1 154 ? -0.891 15.325 -11.529 1.00 90.38 154 ILE A C 1
ATOM 1174 O O . ILE A 1 154 ? -1.684 14.408 -11.314 1.00 90.38 154 ILE A O 1
ATOM 1178 N N . ASP A 1 155 ? -0.153 15.378 -12.639 1.00 90.50 155 ASP A N 1
ATOM 1179 C CA . ASP A 1 155 ? -0.284 14.411 -13.733 1.00 90.50 155 ASP A CA 1
ATOM 1180 C C . ASP A 1 155 ? 0.113 12.995 -13.288 1.00 90.50 155 ASP A C 1
ATOM 1182 O O . ASP A 1 155 ? -0.556 12.010 -13.617 1.00 90.50 155 ASP A O 1
ATOM 1186 N N . SER A 1 156 ? 1.169 12.868 -12.480 1.00 90.06 156 SER A N 1
ATOM 1187 C CA . SER A 1 156 ? 1.592 11.584 -11.915 1.00 90.06 156 SER A CA 1
ATOM 1188 C C . SER A 1 156 ? 0.614 11.051 -10.874 1.00 90.06 156 SER A C 1
ATOM 1190 O O . SER A 1 156 ? 0.412 9.835 -10.821 1.00 90.06 156 SER A O 1
ATOM 1192 N N . ILE A 1 157 ? -0.017 11.925 -10.082 1.00 92.44 157 ILE A N 1
ATOM 1193 C CA . ILE A 1 157 ? -1.087 11.529 -9.153 1.00 92.44 157 ILE A CA 1
ATOM 1194 C C . ILE A 1 157 ? -2.273 10.969 -9.943 1.00 92.44 157 ILE A C 1
ATOM 1196 O O . ILE A 1 157 ? -2.694 9.843 -9.685 1.00 92.44 157 ILE A O 1
ATOM 1200 N N . GLN A 1 158 ? -2.758 11.689 -10.958 1.00 92.94 158 GLN A N 1
ATOM 1201 C CA . GLN A 1 158 ? -3.887 11.247 -11.787 1.00 92.94 158 GLN A CA 1
ATOM 1202 C C . GLN A 1 158 ? -3.601 9.930 -12.514 1.00 92.94 158 GLN A C 1
ATOM 1204 O O . GLN A 1 158 ? -4.468 9.056 -12.605 1.00 92.94 158 GLN A O 1
ATOM 1209 N N . TRP A 1 159 ? -2.381 9.761 -13.025 1.00 92.25 159 TRP A N 1
ATOM 1210 C CA . TRP A 1 159 ? -1.946 8.498 -13.612 1.00 92.25 159 TRP A CA 1
ATOM 1211 C C . TRP A 1 159 ? -2.023 7.355 -12.589 1.00 92.25 159 TRP A C 1
ATOM 1213 O O . TRP A 1 159 ? -2.603 6.306 -12.880 1.00 92.25 159 TRP A O 1
ATOM 1223 N N . MET A 1 160 ? -1.508 7.574 -11.375 1.00 93.56 160 MET A N 1
ATOM 1224 C CA . MET A 1 160 ? -1.500 6.564 -10.316 1.00 93.56 160 MET A CA 1
ATOM 1225 C C . MET A 1 160 ? -2.917 6.205 -9.870 1.00 93.56 160 MET A C 1
ATOM 1227 O O . MET A 1 160 ? -3.227 5.026 -9.728 1.00 93.56 160 MET A O 1
ATOM 1231 N N . GLU A 1 161 ? -3.798 7.190 -9.711 1.00 95.00 161 GLU A N 1
ATOM 1232 C CA . GLU A 1 161 ? -5.217 6.965 -9.426 1.00 95.00 161 GLU A CA 1
ATOM 1233 C C . GLU A 1 161 ? -5.867 6.062 -10.477 1.00 95.00 161 GLU A C 1
ATOM 1235 O O . GLU A 1 161 ? -6.486 5.052 -10.143 1.00 95.00 161 GLU A O 1
ATOM 1240 N N . ASN A 1 162 ? -5.711 6.407 -11.758 1.00 94.56 162 ASN A N 1
ATOM 1241 C CA . ASN A 1 162 ? -6.295 5.651 -12.865 1.00 94.56 162 ASN A CA 1
ATOM 1242 C C . ASN A 1 162 ? -5.763 4.221 -12.931 1.00 94.56 162 ASN A C 1
ATOM 1244 O O . ASN A 1 162 ? -6.514 3.299 -13.258 1.00 94.56 162 ASN A O 1
ATOM 1248 N N . PHE A 1 163 ? -4.484 4.036 -12.614 1.00 94.25 163 PHE A N 1
ATOM 1249 C CA . PHE A 1 163 ? -3.882 2.720 -12.528 1.00 94.25 163 PHE A CA 1
ATOM 1250 C C . PHE A 1 163 ? -4.459 1.908 -11.358 1.00 94.25 163 PHE A C 1
ATOM 1252 O O . PHE A 1 163 ? -4.961 0.801 -11.560 1.00 94.25 163 PHE A O 1
ATOM 1259 N N . LEU A 1 164 ? -4.446 2.465 -10.143 1.00 95.75 164 LEU A N 1
ATOM 1260 C CA . LEU A 1 164 ? -4.890 1.774 -8.928 1.00 95.75 164 LEU A CA 1
ATOM 1261 C C . LEU A 1 164 ? -6.393 1.465 -8.938 1.00 95.75 164 LEU A C 1
ATOM 1263 O O . LEU A 1 164 ? -6.808 0.454 -8.378 1.00 95.75 164 LEU A O 1
ATOM 1267 N N . LEU A 1 165 ? -7.211 2.266 -9.626 1.00 95.62 165 LEU A N 1
ATOM 1268 C CA . LEU A 1 165 ? -8.631 1.967 -9.847 1.00 95.62 165 LEU A CA 1
ATOM 1269 C C . LEU A 1 165 ? -8.863 0.677 -10.646 1.00 95.62 165 LEU A C 1
ATOM 1271 O O . LEU A 1 165 ? -9.913 0.052 -10.505 1.00 95.62 165 LEU A O 1
ATOM 1275 N N . ARG A 1 166 ? -7.903 0.283 -11.489 1.00 94.00 166 ARG A N 1
ATOM 1276 C CA . ARG A 1 166 ? -7.973 -0.922 -12.331 1.00 94.00 166 ARG A CA 1
ATOM 1277 C C . ARG A 1 166 ? -7.263 -2.122 -11.709 1.00 94.00 166 ARG A C 1
ATOM 1279 O O . ARG A 1 166 ? -7.303 -3.208 -12.283 1.00 94.00 166 ARG A O 1
ATOM 1286 N N . PHE A 1 167 ? -6.598 -1.941 -10.570 1.00 94.81 167 PHE A N 1
ATOM 1287 C CA . PHE A 1 167 ? -5.906 -3.023 -9.887 1.00 94.81 167 PHE A CA 1
ATOM 1288 C C . PHE A 1 167 ? -6.928 -4.047 -9.350 1.00 94.81 167 PHE A C 1
ATOM 1290 O O . PHE A 1 167 ? -7.832 -3.664 -8.606 1.00 94.81 167 PHE A O 1
ATOM 1297 N N . PRO A 1 168 ? -6.816 -5.340 -9.711 1.00 92.06 168 PRO A N 1
ATOM 1298 C CA . PRO A 1 168 ? -7.816 -6.353 -9.356 1.00 92.06 168 PRO A CA 1
ATOM 1299 C C . PRO A 1 168 ? -7.702 -6.867 -7.910 1.00 92.06 168 PRO A C 1
ATOM 1301 O O . PRO A 1 168 ? -8.602 -7.561 -7.429 1.00 92.06 168 PRO A O 1
ATOM 1304 N N . GLY A 1 169 ? -6.585 -6.592 -7.232 1.00 95.19 169 GLY A N 1
ATOM 1305 C CA . GLY A 1 169 ? -6.351 -6.993 -5.847 1.00 95.19 169 GLY A CA 1
ATOM 1306 C C . GLY A 1 169 ? -6.958 -6.028 -4.828 1.00 95.19 169 GLY A C 1
ATOM 1307 O O . GLY A 1 169 ? -7.720 -5.121 -5.162 1.00 95.19 169 GLY A O 1
ATOM 1308 N N . ALA A 1 170 ? -6.618 -6.236 -3.560 1.00 97.62 170 ALA A N 1
ATOM 1309 C CA . ALA A 1 170 ? -6.946 -5.301 -2.492 1.00 97.62 170 ALA A CA 1
ATOM 1310 C C . ALA A 1 170 ? -5.840 -4.251 -2.328 1.00 97.62 170 ALA A C 1
ATOM 1312 O O . ALA A 1 170 ? -4.660 -4.544 -2.519 1.00 97.62 170 ALA A O 1
ATOM 1313 N N . ILE A 1 171 ? -6.208 -3.039 -1.931 1.00 98.19 171 ILE A N 1
ATOM 1314 C CA . ILE A 1 171 ? -5.271 -1.952 -1.648 1.00 98.19 171 ILE A CA 1
ATOM 1315 C C . ILE A 1 171 ? -5.517 -1.478 -0.220 1.00 98.19 171 ILE A C 1
ATOM 1317 O O . ILE A 1 171 ? -6.638 -1.105 0.114 1.00 98.19 171 ILE A O 1
ATOM 1321 N N . LEU A 1 172 ? -4.475 -1.448 0.606 1.00 98.31 172 LEU A N 1
ATOM 1322 C CA . LEU A 1 172 ? -4.480 -0.732 1.882 1.00 98.31 172 LEU A CA 1
ATOM 1323 C C . LEU A 1 172 ? -3.490 0.421 1.770 1.00 98.31 172 LEU A C 1
ATOM 1325 O O . LEU A 1 172 ? -2.297 0.200 1.564 1.00 98.31 172 LEU A O 1
ATOM 1329 N N . PHE A 1 173 ? -3.980 1.650 1.882 1.00 97.81 173 PHE A N 1
ATOM 1330 C CA . PHE A 1 173 ? -3.160 2.828 1.642 1.00 97.81 173 PHE A CA 1
ATOM 1331 C C . PHE A 1 173 ? -3.332 3.911 2.702 1.00 97.81 173 PHE A C 1
ATOM 1333 O O . PHE A 1 173 ? -4.411 4.091 3.259 1.00 97.81 173 PHE A O 1
ATOM 1340 N N . VAL A 1 174 ? -2.260 4.657 2.943 1.00 96.88 174 VAL A N 1
ATOM 1341 C CA . VAL A 1 174 ? -2.219 5.849 3.793 1.00 96.88 174 VAL A CA 1
ATOM 1342 C C . VAL A 1 174 ? -1.950 7.048 2.897 1.00 96.88 174 VAL A C 1
ATOM 1344 O O . VAL A 1 174 ? -1.066 6.991 2.041 1.00 96.88 174 VAL A O 1
ATOM 1347 N N . THR A 1 175 ? -2.717 8.121 3.056 1.00 94.56 175 THR A N 1
ATOM 1348 C CA . THR A 1 175 ? -2.469 9.368 2.331 1.00 94.56 175 THR A CA 1
ATOM 1349 C C . THR A 1 175 ? -3.022 10.570 3.083 1.00 94.56 175 THR A C 1
ATOM 1351 O O . THR A 1 175 ? -4.076 10.489 3.724 1.00 94.56 175 THR A O 1
ATOM 1354 N N . HIS A 1 176 ? -2.353 11.709 2.935 1.00 91.88 176 HIS A N 1
ATOM 1355 C CA . HIS A 1 176 ? -2.901 13.019 3.288 1.00 91.88 176 HIS A CA 1
ATOM 1356 C C . HIS A 1 176 ? -3.615 13.728 2.119 1.00 91.88 176 HIS A C 1
ATOM 1358 O O . HIS A 1 176 ? -4.241 14.772 2.329 1.00 91.88 176 HIS A O 1
ATOM 1364 N N . ASP A 1 177 ? -3.567 13.178 0.902 1.00 94.00 177 ASP A N 1
ATOM 1365 C CA . ASP A 1 177 ? -4.227 13.743 -0.275 1.00 94.00 177 ASP A CA 1
ATOM 1366 C C . ASP A 1 177 ? -5.719 13.378 -0.299 1.00 94.00 177 ASP A C 1
ATOM 1368 O O . ASP A 1 177 ? -6.122 12.233 -0.525 1.00 94.00 177 ASP A O 1
ATOM 1372 N N . ARG A 1 178 ? -6.565 14.389 -0.079 1.00 93.44 178 ARG A N 1
ATOM 1373 C CA . ARG A 1 178 ? -8.024 14.227 -0.038 1.00 93.44 178 ARG A CA 1
ATOM 1374 C C . ARG A 1 178 ? -8.627 13.889 -1.399 1.00 93.44 178 ARG A C 1
ATOM 1376 O O . ARG A 1 178 ? -9.651 13.211 -1.429 1.00 93.44 178 ARG A O 1
ATOM 1383 N N . ALA A 1 179 ? -8.053 14.369 -2.502 1.00 93.62 179 ALA A N 1
ATOM 1384 C CA . ALA A 1 179 ? -8.571 14.085 -3.840 1.00 93.62 179 ALA A CA 1
ATOM 1385 C C . ALA A 1 179 ? -8.310 12.619 -4.206 1.00 93.62 179 ALA A C 1
ATOM 1387 O O . ALA A 1 179 ? -9.243 11.907 -4.591 1.00 93.62 179 ALA A O 1
ATOM 1388 N N . PHE A 1 180 ? -7.087 12.152 -3.952 1.00 95.44 180 PHE A N 1
ATOM 1389 C CA . PHE A 1 180 ? -6.699 10.756 -4.141 1.00 95.44 180 PHE A CA 1
ATOM 1390 C C . PHE A 1 180 ? -7.552 9.810 -3.294 1.00 95.44 180 PHE A C 1
ATOM 1392 O O . PHE A 1 180 ? -8.115 8.833 -3.794 1.00 95.44 180 PHE A O 1
ATOM 1399 N N . LEU A 1 181 ? -7.705 10.135 -2.006 1.00 95.56 181 LEU A N 1
ATOM 1400 C CA . LEU A 1 181 ? -8.525 9.368 -1.078 1.00 95.56 181 LEU A CA 1
ATOM 1401 C C . LEU A 1 181 ? -9.977 9.282 -1.566 1.00 95.56 181 LEU A C 1
ATOM 1403 O O . LEU A 1 181 ? -10.505 8.176 -1.690 1.00 95.56 181 LEU A O 1
ATOM 1407 N N . ARG A 1 182 ? -10.606 10.423 -1.884 1.00 96.00 182 ARG A N 1
ATOM 1408 C CA . ARG A 1 182 ? -11.994 10.486 -2.379 1.00 96.00 182 ARG A CA 1
ATOM 1409 C C . ARG A 1 182 ? -12.224 9.604 -3.593 1.00 96.00 182 ARG A C 1
ATOM 1411 O O . ARG A 1 182 ? -13.271 8.973 -3.695 1.00 96.00 182 ARG A O 1
ATOM 1418 N N . ARG A 1 183 ? -11.261 9.575 -4.510 1.00 95.94 183 ARG A N 1
ATOM 1419 C CA . ARG A 1 183 ? -11.381 8.833 -5.762 1.00 95.94 183 ARG A CA 1
ATOM 1420 C C . ARG A 1 183 ? -11.162 7.334 -5.585 1.00 95.94 183 ARG A C 1
ATOM 1422 O O . ARG A 1 183 ? -11.824 6.547 -6.258 1.00 95.94 183 ARG A O 1
ATOM 1429 N N . LEU A 1 184 ? -10.217 6.938 -4.733 1.00 96.50 184 LEU A N 1
ATOM 1430 C CA . LEU A 1 184 ? -9.770 5.549 -4.642 1.00 96.50 184 LEU A CA 1
ATOM 1431 C C . LEU A 1 184 ? -10.518 4.741 -3.572 1.00 96.50 184 LEU A C 1
ATOM 1433 O O . LEU A 1 184 ? -10.819 3.566 -3.800 1.00 96.50 184 LEU A O 1
ATOM 1437 N N . ALA A 1 185 ? -10.797 5.341 -2.411 1.00 97.44 185 ALA A N 1
ATOM 1438 C CA . ALA A 1 185 ? -11.258 4.616 -1.231 1.00 97.44 185 ALA A CA 1
ATOM 1439 C C . ALA A 1 185 ? -12.686 4.071 -1.385 1.00 97.44 185 ALA A C 1
ATOM 1441 O O . ALA A 1 185 ? -13.628 4.808 -1.670 1.00 97.44 185 ALA A O 1
ATOM 1442 N N . THR A 1 186 ? -12.860 2.781 -1.108 1.00 96.69 186 THR A N 1
ATOM 1443 C CA . THR A 1 186 ? -14.178 2.140 -0.940 1.00 96.69 186 THR A CA 1
ATOM 1444 C C . THR A 1 186 ? -14.556 1.969 0.527 1.00 96.69 186 THR A C 1
ATOM 1446 O O . THR A 1 186 ? -15.716 1.716 0.842 1.00 96.69 186 THR A O 1
ATOM 1449 N N . ARG A 1 187 ? -13.563 2.055 1.415 1.00 97.69 187 ARG A N 1
ATOM 1450 C CA . ARG A 1 187 ? -13.694 1.872 2.856 1.00 97.69 187 ARG A CA 1
ATOM 1451 C C . ARG A 1 187 ? -12.675 2.755 3.561 1.00 97.69 187 ARG A C 1
ATOM 1453 O O . ARG A 1 187 ? -11.514 2.806 3.152 1.00 97.69 187 ARG A O 1
ATOM 1460 N N . ILE A 1 188 ? -13.101 3.417 4.627 1.00 97.94 188 ILE A N 1
ATOM 1461 C CA . ILE A 1 188 ? -12.230 4.210 5.492 1.00 97.94 188 ILE A CA 1
ATOM 1462 C C . ILE A 1 188 ? -12.016 3.440 6.786 1.00 97.94 188 ILE A C 1
ATOM 1464 O O . ILE A 1 188 ? -12.966 2.968 7.407 1.00 97.94 188 ILE A O 1
ATOM 1468 N N . VAL A 1 189 ? -10.762 3.298 7.188 1.00 97.81 189 VAL A N 1
ATOM 1469 C CA . VAL A 1 189 ? -10.387 2.773 8.496 1.00 97.81 189 VAL A CA 1
ATOM 1470 C C . VAL A 1 189 ? -9.644 3.878 9.214 1.00 97.81 189 VAL A C 1
ATOM 1472 O O . VAL A 1 189 ? -8.650 4.383 8.706 1.00 97.81 189 VAL A O 1
ATOM 1475 N N . GLU A 1 190 ? -10.126 4.272 10.378 1.00 96.69 190 GLU A N 1
ATOM 1476 C CA . GLU A 1 190 ? -9.452 5.255 11.209 1.00 96.69 190 GLU A CA 1
ATOM 1477 C C . GLU A 1 190 ? -8.740 4.550 12.356 1.00 96.69 190 GLU A C 1
ATOM 1479 O O . GLU A 1 190 ? -9.323 3.728 13.060 1.00 96.69 190 GLU A O 1
ATOM 1484 N N . LEU A 1 191 ? -7.464 4.875 12.512 1.00 96.44 191 LEU A N 1
ATOM 1485 C CA . LEU A 1 191 ? -6.662 4.545 13.671 1.00 96.44 191 LEU A CA 1
ATOM 1486 C C . LEU A 1 191 ? -6.726 5.733 14.624 1.00 96.44 191 LEU A C 1
ATOM 1488 O O . LEU A 1 191 ? -6.327 6.826 14.245 1.00 96.44 191 LEU A O 1
ATOM 1492 N N . ASP A 1 192 ? -7.222 5.509 15.836 1.00 94.25 192 ASP A N 1
ATOM 1493 C CA . ASP A 1 192 ? -7.177 6.479 16.930 1.00 94.25 192 ASP A CA 1
ATOM 1494 C C . ASP A 1 192 ? -6.797 5.750 18.218 1.00 94.25 192 ASP A C 1
ATOM 1496 O O . ASP A 1 192 ? -7.355 4.698 18.545 1.00 94.25 192 ASP A O 1
ATOM 1500 N N . ARG A 1 193 ? -5.798 6.281 18.933 1.00 91.12 193 ARG A N 1
ATOM 1501 C CA . ARG A 1 193 ? -5.298 5.729 20.212 1.00 91.12 193 ARG A CA 1
ATOM 1502 C C . ARG A 1 193 ? -5.082 4.205 20.186 1.00 91.12 193 ARG A C 1
ATOM 1504 O O . ARG A 1 193 ? -5.429 3.496 21.128 1.00 91.12 193 ARG A O 1
ATOM 1511 N N . GLY A 1 194 ? -4.524 3.701 19.086 1.00 92.00 194 GLY A N 1
ATOM 1512 C CA . GLY A 1 194 ? -4.201 2.286 18.895 1.00 92.00 194 GLY A CA 1
ATOM 1513 C C . GLY A 1 194 ? -5.370 1.382 18.498 1.00 92.00 194 GLY A C 1
ATOM 1514 O O . GLY A 1 194 ? -5.144 0.196 18.252 1.00 92.00 194 GLY A O 1
ATOM 1515 N N . ARG A 1 195 ? -6.592 1.909 18.379 1.00 94.44 195 ARG A N 1
A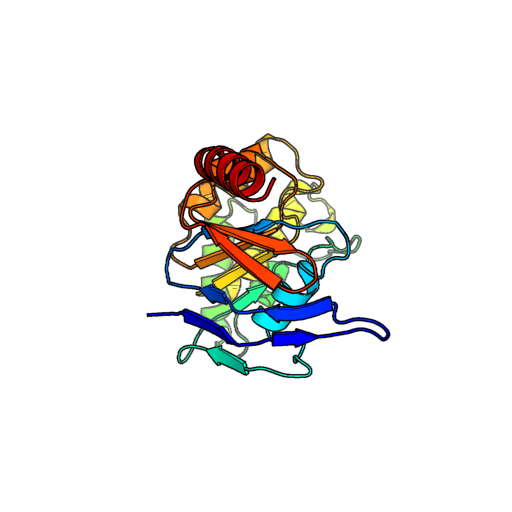TOM 1516 C CA . ARG A 1 195 ? -7.785 1.155 17.972 1.00 94.44 195 ARG A CA 1
ATOM 1517 C C . ARG A 1 195 ? -8.203 1.514 16.555 1.00 94.44 195 ARG A C 1
ATOM 1519 O O . ARG A 1 195 ? -8.024 2.644 16.115 1.00 94.44 195 ARG A O 1
ATOM 1526 N N . LEU A 1 196 ? -8.775 0.539 15.854 1.00 96.81 196 LEU A N 1
ATOM 1527 C CA . LEU A 1 196 ? -9.277 0.719 14.495 1.00 96.81 196 LEU A CA 1
ATOM 1528 C C . LEU A 1 196 ? -10.802 0.822 14.502 1.00 96.81 196 LEU A C 1
ATOM 1530 O O . LEU A 1 196 ? -11.480 -0.083 14.989 1.00 96.81 196 LEU A O 1
ATOM 1534 N N . SER A 1 197 ? -11.333 1.889 13.910 1.00 95.44 197 SER A N 1
ATOM 1535 C CA . SER A 1 197 ? -12.748 2.022 13.564 1.00 95.44 197 SER A CA 1
ATOM 1536 C C . SER A 1 197 ? -12.910 1.910 12.049 1.00 95.44 197 SER A C 1
ATOM 1538 O O . SER A 1 197 ? -12.098 2.415 11.276 1.00 95.44 197 SER A O 1
ATOM 1540 N N . SER A 1 198 ? -13.930 1.183 11.597 1.00 96.00 198 SER A N 1
ATOM 1541 C CA . SER A 1 198 ? -14.087 0.825 10.187 1.00 96.00 198 SER A CA 1
ATOM 1542 C C . SER A 1 198 ? -15.412 1.322 9.631 1.00 96.00 198 SER A C 1
ATOM 1544 O O . SER A 1 198 ? -16.475 0.984 10.143 1.00 96.00 198 SER A O 1
ATOM 1546 N N . TRP A 1 199 ? -15.340 2.002 8.494 1.00 96.38 199 TRP A N 1
ATOM 1547 C CA . TRP A 1 199 ? -16.454 2.663 7.832 1.00 96.38 199 TRP A CA 1
ATOM 1548 C C . TRP A 1 199 ? -16.531 2.174 6.385 1.00 96.38 199 TRP A C 1
ATOM 1550 O O . TRP A 1 199 ? -15.709 2.537 5.543 1.00 96.38 199 TRP A O 1
ATOM 1560 N N . ALA A 1 200 ? -17.507 1.314 6.089 1.00 94.31 200 ALA A N 1
ATOM 1561 C CA . ALA A 1 200 ? -17.724 0.749 4.754 1.00 94.31 200 ALA A CA 1
ATOM 1562 C C . ALA A 1 200 ? -18.402 1.765 3.812 1.00 94.31 200 ALA A C 1
ATOM 1564 O O . ALA A 1 200 ? -19.540 1.584 3.381 1.00 94.31 200 ALA A O 1
ATOM 1565 N N . CYS A 1 201 ? -17.726 2.883 3.560 1.00 94.00 201 CYS A N 1
ATOM 1566 C CA . CYS A 1 201 ? -18.174 3.947 2.672 1.00 94.00 201 CYS A CA 1
ATOM 1567 C C . CYS A 1 201 ? -16.984 4.725 2.090 1.00 94.00 201 CYS A C 1
ATOM 1569 O O . CYS A 1 201 ? -15.852 4.610 2.564 1.00 94.00 201 CYS A O 1
ATOM 1571 N N . GLY A 1 202 ? -17.263 5.543 1.073 1.00 93.88 202 GLY A N 1
ATOM 1572 C CA . GLY A 1 202 ? -16.317 6.534 0.560 1.00 93.88 202 GLY A CA 1
ATOM 1573 C C . GLY A 1 202 ? -16.101 7.699 1.533 1.00 93.88 202 GLY A C 1
ATOM 1574 O O . GLY A 1 202 ? -16.755 7.801 2.574 1.00 93.88 202 GLY A O 1
ATOM 1575 N N . TYR A 1 203 ? -15.185 8.599 1.175 1.00 94.69 203 TYR A N 1
ATOM 1576 C CA . TYR A 1 203 ? -14.732 9.674 2.062 1.00 94.69 203 TYR A CA 1
ATOM 1577 C C . TYR A 1 203 ? -15.812 10.677 2.459 1.00 94.69 203 TYR A C 1
ATOM 1579 O O . TYR A 1 203 ? -15.892 11.054 3.622 1.00 94.69 203 TYR A O 1
ATOM 1587 N N . ASP A 1 204 ? -16.636 11.118 1.509 1.00 94.19 204 ASP A N 1
ATOM 1588 C CA . ASP A 1 204 ? -17.604 12.179 1.790 1.00 94.19 204 ASP A CA 1
ATOM 1589 C C . ASP A 1 204 ? -18.692 11.674 2.752 1.00 94.19 204 ASP A C 1
ATOM 1591 O O . ASP A 1 204 ? -18.954 12.304 3.774 1.00 94.19 204 ASP A O 1
ATOM 1595 N N . SER A 1 205 ? -19.203 10.455 2.536 1.00 94.38 205 SER A N 1
ATOM 1596 C CA . SER A 1 205 ? -20.110 9.796 3.487 1.00 94.38 205 SER A CA 1
ATOM 1597 C C . SER A 1 205 ? -19.454 9.500 4.838 1.00 94.38 205 SER A C 1
ATOM 1599 O O . SER A 1 205 ? -20.136 9.484 5.860 1.00 94.38 205 SER A O 1
ATOM 1601 N N . TYR A 1 206 ? -18.143 9.243 4.865 1.00 95.25 206 TYR A N 1
ATOM 1602 C CA . TYR A 1 206 ? -17.407 9.072 6.116 1.00 95.25 206 TYR A CA 1
ATOM 1603 C C . TYR A 1 206 ? -17.403 10.364 6.943 1.00 95.25 206 TYR A C 1
ATOM 1605 O O . TYR A 1 206 ? -17.661 10.300 8.142 1.00 95.25 206 TYR A O 1
ATOM 1613 N N . LEU A 1 207 ? -17.176 11.527 6.321 1.00 93.81 207 LEU A N 1
ATOM 1614 C CA . LEU A 1 207 ? -17.190 12.818 7.021 1.00 93.81 207 LEU A CA 1
ATOM 1615 C C . LEU A 1 207 ? -18.550 13.103 7.669 1.00 93.81 207 LEU A C 1
ATOM 1617 O O . LEU A 1 207 ? -18.600 13.495 8.832 1.00 93.81 207 LEU A O 1
ATOM 1621 N N . GLU A 1 208 ? -19.640 12.859 6.940 1.00 94.25 208 GLU A N 1
ATOM 1622 C CA . GLU A 1 208 ? -21.006 13.041 7.445 1.00 94.25 208 GLU A CA 1
ATOM 1623 C C . GLU A 1 208 ? -21.304 12.107 8.623 1.00 94.25 208 GLU A C 1
ATOM 1625 O O . GLU A 1 208 ? -21.723 12.553 9.691 1.00 94.25 208 GLU A O 1
ATOM 1630 N N . ARG A 1 209 ? -21.039 10.804 8.459 1.00 93.00 209 ARG A N 1
ATOM 1631 C CA . ARG A 1 209 ? -21.304 9.797 9.500 1.00 93.00 209 ARG A CA 1
ATOM 1632 C C . ARG A 1 209 ? -20.454 10.012 10.744 1.00 93.00 209 ARG A C 1
ATOM 1634 O O . ARG A 1 209 ? -20.939 9.801 11.849 1.00 93.00 209 ARG A O 1
ATOM 1641 N N . LYS A 1 210 ? -19.203 10.439 10.567 1.00 91.56 210 LYS A N 1
ATOM 1642 C CA . LYS A 1 210 ? -18.313 10.754 11.680 1.00 91.56 210 LYS A CA 1
ATOM 1643 C C . LYS A 1 210 ? -18.790 11.979 12.458 1.00 91.56 210 LYS A C 1
ATOM 1645 O O . LYS A 1 210 ? -18.736 11.961 13.680 1.00 91.56 210 LYS A O 1
ATOM 1650 N N . ALA A 1 211 ? -19.263 13.020 11.772 1.00 90.81 211 ALA A N 1
ATOM 1651 C CA . ALA A 1 211 ? -19.811 14.199 12.438 1.00 90.81 211 ALA A CA 1
ATOM 1652 C C . ALA A 1 211 ? -21.052 13.854 13.276 1.00 90.81 211 ALA A C 1
ATOM 1654 O O . ALA A 1 211 ? -21.160 14.313 14.407 1.00 90.81 211 ALA A O 1
ATOM 1655 N N . LEU A 1 212 ? -21.943 13.005 12.750 1.00 90.00 212 LEU A N 1
ATOM 1656 C CA . LEU A 1 212 ? -23.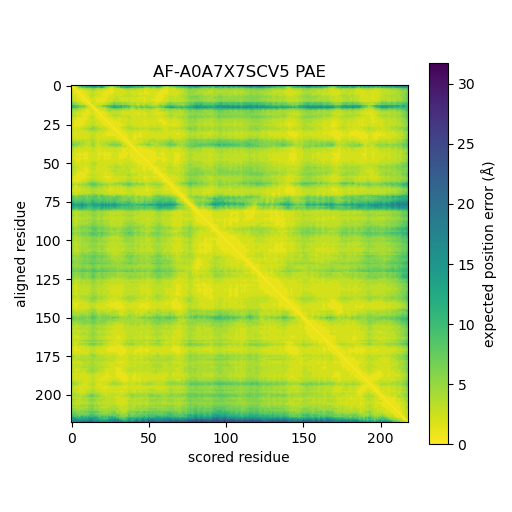108 12.514 13.493 1.00 90.00 212 LEU A CA 1
ATOM 1657 C C . LEU A 1 212 ? -22.701 11.693 14.722 1.00 90.00 212 LEU A C 1
ATOM 1659 O O . LEU A 1 212 ? -23.191 11.957 15.809 1.00 90.00 212 LEU A O 1
ATOM 1663 N N . ALA A 1 213 ? -21.757 10.759 14.570 1.00 87.44 213 ALA A N 1
ATOM 1664 C CA . ALA A 1 213 ? -21.283 9.941 15.686 1.00 87.44 213 ALA A CA 1
ATOM 1665 C C . ALA A 1 213 ? -20.663 10.778 16.818 1.00 87.44 213 ALA A C 1
ATOM 1667 O O . ALA A 1 213 ? -20.873 10.470 17.981 1.00 87.44 213 ALA A O 1
ATOM 1668 N N . LEU A 1 214 ? -19.932 11.848 16.482 1.00 84.88 214 LEU A N 1
ATOM 1669 C CA . LEU A 1 214 ? -19.376 12.769 17.478 1.00 84.88 214 LEU A CA 1
ATOM 1670 C C . LEU A 1 214 ? -20.459 13.602 18.173 1.00 84.88 214 LEU A C 1
ATOM 1672 O O . LEU A 1 214 ? -20.348 13.850 19.365 1.00 84.88 214 LEU A O 1
ATOM 1676 N N . ALA A 1 215 ? -21.496 14.021 17.444 1.00 86.44 215 ALA A N 1
ATOM 1677 C CA . ALA A 1 215 ? -22.611 14.771 18.017 1.00 86.44 215 ALA A CA 1
ATOM 1678 C C . ALA A 1 215 ? -23.490 13.914 18.944 1.00 86.44 215 ALA A C 1
ATOM 1680 O O . ALA A 1 215 ? -24.066 14.446 19.883 1.00 86.44 215 ALA A O 1
ATOM 1681 N N . ASP A 1 216 ? -23.584 12.605 18.692 1.00 82.06 216 ASP A N 1
ATOM 1682 C CA . ASP A 1 216 ? -24.291 11.659 19.566 1.00 82.06 216 ASP A CA 1
ATOM 1683 C C . ASP A 1 216 ? -23.496 11.326 20.851 1.00 82.06 216 ASP A C 1
ATOM 1685 O O . ASP A 1 216 ? -24.064 10.790 21.806 1.00 82.06 216 ASP A O 1
ATOM 1689 N N . GLU A 1 217 ? -22.185 11.602 20.876 1.00 73.94 217 GLU A N 1
ATOM 1690 C CA . GLU A 1 217 ? -21.297 11.395 22.032 1.00 73.94 217 GLU A CA 1
ATOM 1691 C C . GLU A 1 217 ? -21.201 12.622 22.968 1.00 73.94 217 GLU A C 1
ATOM 1693 O O . GLU A 1 217 ? -20.726 12.470 24.099 1.00 73.94 217 GLU A O 1
ATOM 1698 N N . GLU A 1 218 ? -21.644 13.807 22.522 1.00 55.88 218 GLU A N 1
ATOM 1699 C CA . GLU A 1 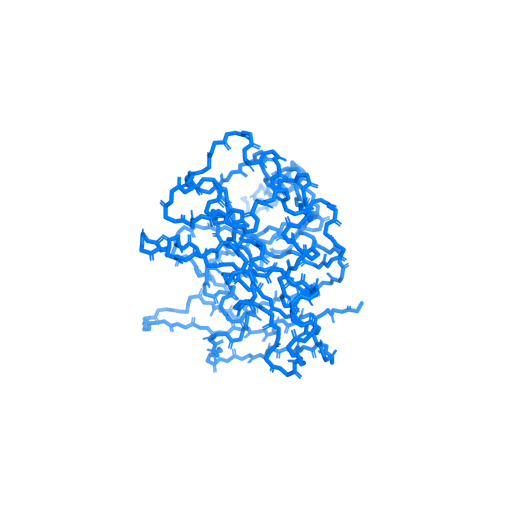218 ? -21.713 15.064 23.301 1.00 55.88 218 GLU A CA 1
ATOM 1700 C C . GLU A 1 218 ? -23.045 15.234 24.054 1.00 55.88 218 GLU A C 1
ATOM 1702 O O . GLU A 1 218 ? -22.988 15.656 25.236 1.00 55.88 218 GLU A O 1
#

Foldseek 3Di:
DFQKWWAQFWADDPDDTLAGGATDTFHWPAAEEEAEDPSSCLVVVLCCQQVVDPGPDTDIDHDPPAFEFEQDPDQDLPQWDFLLVLLLLLADPPDDPVLSSVLLVVLCVVLVHDRGDTLNPDDPLVSLSSSVSSRCSNVGLEYEEEASCPPDDPVSLVSVLVSLNPDRHYYYYYHPDPVSQQSRHQKYWYRDSNYIDIGRHGDVVVVVVVVVVVVVVD

Mean predicted aligned error: 4.05 Å

Radius of gyration: 18.02 Å; Cα contacts (8 Å, |Δi|>4): 412; chains: 1; bounding box: 45×36×48 Å

pLDDT: mean 93.49, std 5.07, range [55.88, 98.31]

Nearest PDB structures (foldseek):
  4fin-assembly3_B  TM=8.242E-01  e=9.866E-24  Escherichia coli K-12
  4fin-assembly2_A  TM=8.211E-01  e=1.507E-23  Escherichia coli K-12
  5zxd-assembly1_A  TM=8.173E-01  e=7.584E-18  Homo sapiens
  2ix3-assembly1_B  TM=8.332E-01  e=4.369E-16  Saccharomyces cerevisiae
  7p48-assembly1_6  TM=7.241E-01  e=2.683E-15  Mammaliicoccus lentus

Sequence (218 aa):
MALLSLQGLRVRFGGPWLLDGATLNIERGERICLLGRNGEGKSTLLRVAAGQMAPEEGDVVRARNLGVSIMPQVVPLDLAGSVRDRVREGTRTEWDSWHRDTQAQKIISLMDLEASAECSSLSGGMKRRVLLARTLASDPDVLLLDEPTNHLDIDSIQWMENFLLRFPGAILFVTHDRAFLRRLATRIVELDRGRLSSWACGYDSYLERKALALADEE

Secondary structure (DSSP, 8-state):
-EEEEEEEEEE-SSSS-SEEEEEEEEETT-EEEEE--TTSSHHHHHHHHHTSS--SEEEEEE-TT--EEE--SSPPTT--SBHHHHHHTTS-TTS-HHHHHHHHHHHHHHTT--TTSBGGGS-HHHHHHHHHHHHHTT--SEEEEESTTTT--HHHHHHHHHHHTT--SEEEEE-S-HHHHHHH-SEEEEEETTEEEEE-S-HHHHHHHHHHHHHHH-

Solvent-accessible surface area (backbone atoms only — not comparable to full-atom values): 11741 Å² total; per-residue (Å²): 122,61,46,37,34,38,39,44,27,22,37,62,84,69,87,67,60,36,26,51,51,25,51,50,75,40,38,76,56,40,25,35,34,48,45,61,65,90,88,50,38,66,71,54,52,51,32,39,73,58,64,79,37,83,62,80,39,60,46,81,49,66,41,87,92,64,31,63,32,63,42,75,70,70,79,67,90,79,41,66,56,35,39,44,58,55,18,37,70,31,25,56,84,90,51,55,70,68,59,32,52,53,43,22,52,51,37,35,60,75,65,76,51,62,51,80,43,51,40,65,80,45,52,68,46,53,46,51,50,48,48,47,36,10,38,49,28,44,62,44,47,31,42,35,36,50,46,76,61,67,85,45,53,70,69,52,42,55,51,48,51,61,50,60,73,66,49,78,33,16,34,45,33,32,65,91,52,64,68,61,44,51,74,57,26,51,22,38,32,37,45,56,93,15,31,57,48,81,42,92,33,36,51,70,62,45,55,55,53,50,52,52,56,52,61,75,73,108